Protein AF-A0A0B6TQ37-F1 (afdb_monomer_lite)

Organism: NCBI:txid1224162

Foldseek 3Di:
DDDDDDDDDDDDDDDDDDDDDDDDDDDDDDDDDDDPPPPCPPDDPPLADPPPQAADPLGNDAAEDDDDFPDFCPLQSQLSNLVVVVRHHYHYDGDDDPDDPDPDPDVPDPPCPPPDPVPCCVPRHPVVQLPDCPHPNVVVVVVDAQDDAPEEEEFEWECPEPPDPPRCVSAHDDDPRYAYAYDHLCVAQVHGDYPSNLSNDQLNSLLVVCSSNPDGVPRDHHNVSSVD

Secondary structure (DSSP, 8-state):
-----------------------------PPPPP------SPPPPTTS--TT----SSS-SPEEEE--TT--GGGGHHHHHHHHTTT--EEEE--S---SSSTT-----TTSTTS-HHHHHHHH-THHHHTSTTSHHHHHHTTS-S--TT-EEEEEE-TT-SSSSSGGGG--PPPTT-EEEEEEHHHHHSS---TTTGGG-HHHHHHHHHHHHPPTT-----GGGGT-

pLDDT: mean 78.24, std 24.41, range [32.41, 98.69]

Radius of gyration: 26.64 Å; chains: 1; bounding box: 77×56×75 Å

InterPro domains:
  IPR029058 Alpha/Beta hydrolase fold [G3DSA:3.40.50.1820] (15-98)
  IPR029058 Alpha/Beta hydrolase fold [G3DSA:3.40.50.1820] (99-226)
  IPR029058 Alpha/Beta hydrolase fold [SSF53474] (57-109)

Sequence (228 aa):
MERRATFYIRRVSRFRGALSTLAAVVLVVAGAPGAGAASSGSVIDPVFNDASCVPSPAHPNPVVYLHGTGSDSTGFAGTAGFLRERGFCVWTLHHGSDGTTLSGLTHATASALDADPGSSQRMLGASTLEQRQDSEFIAWLSGVPDTTPGVVYTTLYTPSDAVATPSSTSMLEAVGGADVANVDVEATCGRTFSHYDLPGDPGAAHLIHWGLTRGPGDVVATGEDCGA

Structure (mmCIF, N/CA/C/O backbone):
data_AF-A0A0B6TQ37-F1
#
_entry.id   AF-A0A0B6TQ37-F1
#
loop_
_atom_site.group_PDB
_atom_site.id
_atom_site.type_symbol
_atom_site.label_atom_id
_atom_site.label_alt_id
_atom_site.label_comp_id
_atom_site.label_asym_id
_atom_site.label_entity_id
_atom_site.label_seq_id
_atom_site.pdbx_PDB_ins_code
_atom_site.Cartn_x
_atom_site.Cartn_y
_atom_site.Cartn_z
_atom_site.occupancy
_atom_site.B_iso_or_equiv
_atom_site.auth_seq_id
_atom_site.auth_comp_id
_atom_site.auth_asym_id
_atom_site.auth_atom_id
_atom_site.pdbx_PDB_model_num
ATOM 1 N N . MET A 1 1 ? 19.189 -38.454 -53.920 1.00 42.50 1 MET A N 1
ATOM 2 C CA . MET A 1 1 ? 19.969 -37.464 -54.694 1.00 42.50 1 MET A CA 1
ATOM 3 C C . MET A 1 1 ? 20.268 -36.308 -53.747 1.00 42.50 1 MET A C 1
ATOM 5 O O . MET A 1 1 ? 19.420 -35.456 -53.523 1.00 42.50 1 MET A O 1
ATOM 9 N N . GLU A 1 2 ? 21.397 -36.407 -53.048 1.00 33.12 2 GLU A N 1
ATOM 10 C CA . GLU A 1 2 ? 21.791 -35.534 -51.934 1.00 33.12 2 GLU A CA 1
ATOM 11 C C . GLU A 1 2 ? 22.251 -34.157 -52.435 1.00 33.12 2 GLU A C 1
ATOM 13 O O . GLU A 1 2 ? 23.051 -34.064 -53.367 1.00 33.12 2 GLU A O 1
ATOM 18 N N . ARG A 1 3 ? 21.771 -33.079 -51.803 1.00 42.78 3 ARG A N 1
ATOM 19 C CA . ARG A 1 3 ? 22.244 -31.710 -52.050 1.00 42.78 3 ARG A CA 1
ATOM 20 C C . ARG A 1 3 ? 23.416 -31.421 -51.112 1.00 42.78 3 ARG A C 1
ATOM 22 O O . ARG A 1 3 ? 23.226 -31.260 -49.912 1.00 42.78 3 ARG A O 1
ATOM 29 N N . ARG A 1 4 ? 24.632 -31.386 -51.663 1.00 44.47 4 ARG A N 1
ATOM 30 C CA . ARG A 1 4 ? 25.866 -31.048 -50.940 1.00 44.47 4 ARG A CA 1
ATOM 31 C C . ARG A 1 4 ? 26.005 -29.530 -50.782 1.00 44.47 4 ARG A C 1
ATOM 33 O O . ARG A 1 4 ? 25.954 -28.796 -51.766 1.00 44.47 4 ARG A O 1
ATOM 40 N N . ALA A 1 5 ? 26.213 -29.085 -49.545 1.00 35.88 5 ALA A N 1
ATOM 41 C CA . ALA A 1 5 ? 26.597 -27.721 -49.200 1.00 35.88 5 ALA A CA 1
ATOM 42 C C . ALA A 1 5 ? 28.030 -27.424 -49.677 1.00 35.88 5 ALA A C 1
ATOM 44 O O . ALA A 1 5 ? 28.941 -28.224 -49.465 1.00 35.88 5 ALA A O 1
ATOM 45 N N . THR A 1 6 ? 28.231 -26.269 -50.314 1.00 38.56 6 THR A N 1
ATOM 46 C CA . THR A 1 6 ? 29.551 -25.779 -50.739 1.00 38.56 6 THR A CA 1
ATOM 47 C C . THR A 1 6 ? 30.024 -24.730 -49.735 1.00 38.56 6 THR A C 1
ATOM 49 O O . THR A 1 6 ? 29.492 -23.625 -49.701 1.00 38.56 6 THR A O 1
ATOM 52 N N . PHE A 1 7 ? 31.004 -25.082 -48.900 1.00 36.97 7 PHE A N 1
ATOM 53 C CA . PHE A 1 7 ? 31.692 -24.156 -47.994 1.00 36.97 7 PHE A CA 1
ATOM 54 C C . PHE A 1 7 ? 32.920 -23.554 -48.691 1.00 36.97 7 PHE A C 1
ATOM 56 O O . PHE A 1 7 ? 33.786 -24.275 -49.188 1.00 36.97 7 PHE A O 1
ATOM 63 N N . TYR A 1 8 ? 33.003 -22.224 -48.713 1.00 32.56 8 TYR A N 1
ATOM 64 C CA . TYR A 1 8 ? 34.120 -21.464 -49.273 1.00 32.56 8 TYR A CA 1
ATOM 65 C C . TYR A 1 8 ? 35.195 -21.249 -48.196 1.00 32.56 8 TYR A C 1
ATOM 67 O O . TYR A 1 8 ? 35.030 -20.431 -47.294 1.00 32.56 8 TYR A O 1
ATOM 75 N N . ILE A 1 9 ? 36.301 -21.995 -48.271 1.00 37.66 9 ILE A N 1
ATOM 76 C CA . ILE A 1 9 ? 37.446 -21.848 -47.360 1.00 37.66 9 ILE A CA 1
ATOM 77 C C . ILE A 1 9 ? 38.461 -20.888 -47.993 1.00 37.66 9 ILE A C 1
ATOM 79 O O . ILE A 1 9 ? 39.206 -21.263 -48.900 1.00 37.66 9 ILE A O 1
ATOM 83 N N . ARG A 1 10 ? 38.539 -19.650 -47.490 1.00 39.25 10 ARG A N 1
ATOM 84 C CA . ARG A 1 10 ? 39.668 -18.745 -47.763 1.00 39.25 10 ARG A CA 1
ATOM 85 C C . ARG A 1 10 ? 40.825 -19.081 -46.817 1.00 39.25 10 ARG A C 1
ATOM 87 O O . ARG A 1 10 ? 40.748 -18.835 -45.619 1.00 39.25 10 ARG A O 1
ATOM 94 N N . ARG A 1 11 ? 41.912 -19.634 -47.368 1.00 39.69 11 ARG A N 1
ATOM 95 C CA . ARG A 1 11 ? 43.218 -19.729 -46.693 1.00 39.69 11 ARG A CA 1
ATOM 96 C C . ARG A 1 11 ? 43.771 -18.321 -46.474 1.00 39.69 11 ARG A C 1
ATOM 98 O O . ARG A 1 11 ? 43.980 -17.606 -47.450 1.00 39.69 11 ARG A O 1
ATOM 105 N N . VAL A 1 12 ? 44.087 -17.968 -45.230 1.00 43.72 12 VAL A N 1
ATOM 106 C CA . VAL A 1 12 ? 45.011 -16.868 -44.930 1.00 43.72 12 VAL A CA 1
ATOM 107 C C . VAL A 1 12 ? 46.252 -17.444 -44.254 1.00 43.72 12 VAL A C 1
ATOM 109 O O . VAL A 1 12 ? 46.193 -18.352 -43.427 1.00 43.72 12 VAL A O 1
ATOM 112 N N . SER A 1 13 ? 47.381 -16.965 -44.752 1.00 43.44 13 SER A N 1
ATOM 113 C CA . SER A 1 13 ? 48.745 -17.438 -44.589 1.00 43.44 13 SER A CA 1
ATOM 114 C C . SER A 1 13 ? 49.269 -17.321 -43.159 1.00 43.44 13 SER A C 1
ATOM 116 O O . SER A 1 13 ? 48.969 -16.380 -42.434 1.00 43.44 13 SER A O 1
ATOM 118 N N . ARG A 1 14 ? 50.122 -18.283 -42.802 1.00 41.78 14 ARG A N 1
ATOM 119 C CA . ARG A 1 14 ? 50.868 -18.400 -41.545 1.00 41.78 14 ARG A CA 1
ATOM 120 C C . ARG A 1 14 ? 51.776 -17.184 -41.308 1.00 41.78 14 ARG A C 1
ATOM 122 O O . ARG A 1 14 ? 52.613 -16.897 -42.160 1.00 41.78 14 ARG A O 1
ATOM 129 N N . PHE A 1 15 ? 51.713 -16.593 -40.115 1.00 44.00 15 PHE A N 1
ATOM 130 C CA . PHE A 1 15 ? 52.830 -15.852 -39.522 1.00 44.00 15 PHE A CA 1
ATOM 131 C C . PHE A 1 15 ? 53.403 -16.662 -38.351 1.00 44.00 15 PHE A C 1
ATOM 133 O O . PHE A 1 15 ? 52.668 -17.198 -37.525 1.00 44.00 15 PHE A O 1
ATOM 140 N N . ARG A 1 16 ? 54.729 -16.818 -38.355 1.00 45.69 16 ARG A N 1
ATOM 141 C CA . ARG A 1 16 ? 55.542 -17.509 -37.346 1.00 45.69 16 ARG A CA 1
ATOM 142 C C . ARG A 1 16 ? 56.180 -16.471 -36.419 1.00 45.69 16 ARG A C 1
ATOM 144 O O . ARG A 1 16 ? 56.689 -15.473 -36.917 1.00 45.69 16 ARG A O 1
ATOM 151 N N . GLY A 1 17 ? 56.269 -16.809 -35.132 1.00 33.97 17 GLY A N 1
ATOM 152 C CA . GLY A 1 17 ? 57.103 -16.145 -34.117 1.00 33.97 17 GLY A CA 1
ATOM 153 C C . GLY A 1 17 ? 56.263 -15.411 -33.065 1.00 33.97 17 GLY A C 1
ATOM 154 O O . GLY A 1 17 ? 55.317 -14.736 -33.429 1.00 33.97 17 GLY A O 1
ATOM 155 N N . ALA A 1 18 ? 56.520 -15.482 -31.761 1.00 41.50 18 ALA A N 1
ATOM 156 C CA . ALA A 1 18 ? 57.550 -16.175 -31.000 1.00 41.50 18 ALA A CA 1
ATOM 157 C C . ALA A 1 18 ? 57.173 -16.141 -29.497 1.00 41.50 18 ALA A C 1
ATOM 159 O O . ALA A 1 18 ? 56.391 -15.297 -29.078 1.00 41.50 18 ALA A O 1
ATOM 160 N N . LEU A 1 19 ? 57.824 -17.021 -28.731 1.00 42.25 19 LEU A N 1
ATOM 161 C CA . LEU A 1 19 ? 58.100 -16.984 -27.287 1.00 42.25 19 LEU A CA 1
ATOM 162 C C . LEU A 1 19 ? 56.966 -17.153 -26.254 1.00 42.25 19 LEU A C 1
ATOM 164 O O . LEU A 1 19 ? 56.103 -16.312 -26.041 1.00 42.25 19 LEU A O 1
ATOM 168 N N . SER A 1 20 ? 57.122 -18.260 -25.528 1.00 41.56 20 SER A N 1
ATOM 169 C CA . SER A 1 20 ? 56.501 -18.665 -24.275 1.00 41.56 20 SER A CA 1
ATOM 170 C C . SER A 1 20 ? 56.660 -17.664 -23.127 1.00 41.56 20 SER A C 1
ATOM 172 O O . SER A 1 20 ? 57.779 -17.257 -22.818 1.00 41.56 20 SER A O 1
ATOM 174 N N . THR A 1 21 ? 55.584 -17.462 -22.366 1.00 40.97 21 THR A N 1
ATOM 175 C CA . THR A 1 21 ? 55.638 -17.247 -20.911 1.00 40.97 21 THR A CA 1
ATOM 176 C C . THR A 1 21 ? 54.518 -18.051 -20.240 1.00 40.97 21 THR A C 1
ATOM 178 O O . THR A 1 21 ? 53.336 -17.742 -20.346 1.00 40.97 21 THR A O 1
ATOM 181 N N . LEU A 1 22 ? 54.899 -19.138 -19.563 1.00 42.19 22 LEU A N 1
ATOM 182 C CA . LEU A 1 22 ? 54.057 -19.844 -18.595 1.00 42.19 22 LEU A CA 1
ATOM 183 C C . LEU A 1 22 ? 54.081 -19.027 -17.298 1.00 42.19 22 LEU A C 1
ATOM 185 O O . LEU A 1 22 ? 55.079 -19.044 -16.581 1.00 42.19 22 LEU A O 1
ATOM 189 N N . ALA A 1 23 ? 53.008 -18.296 -17.005 1.00 41.59 23 ALA A N 1
ATOM 190 C CA . ALA A 1 23 ? 52.793 -17.740 -15.674 1.00 41.59 23 ALA A CA 1
ATOM 191 C C . ALA A 1 23 ? 52.205 -18.844 -14.781 1.00 41.59 23 ALA A C 1
ATOM 193 O O . ALA A 1 23 ? 51.075 -19.287 -14.984 1.00 41.59 23 ALA A O 1
ATOM 194 N N . ALA A 1 24 ? 52.994 -19.324 -13.820 1.00 38.28 24 ALA A N 1
ATOM 195 C CA . ALA A 1 24 ? 52.536 -20.244 -12.788 1.00 38.28 24 ALA A CA 1
ATOM 196 C C . ALA A 1 24 ? 51.631 -19.492 -11.798 1.00 38.28 24 ALA A C 1
ATOM 198 O O . ALA A 1 24 ? 52.078 -18.566 -11.124 1.00 38.28 24 ALA A O 1
ATOM 199 N N . VAL A 1 25 ? 50.362 -19.893 -11.705 1.00 39.94 25 VAL A N 1
ATOM 200 C CA . VAL A 1 25 ? 49.445 -19.444 -10.651 1.00 39.94 25 VAL A CA 1
ATOM 201 C C . VAL A 1 25 ? 49.689 -20.321 -9.424 1.00 39.94 25 VAL A C 1
ATOM 203 O O . VAL A 1 25 ? 49.377 -21.509 -9.431 1.00 39.94 25 VAL A O 1
ATOM 206 N N . VAL A 1 26 ? 50.272 -19.744 -8.375 1.00 37.91 26 VAL A N 1
ATOM 207 C CA . VAL A 1 26 ? 50.373 -20.376 -7.055 1.00 37.91 26 VAL A CA 1
ATOM 208 C C . VAL A 1 26 ? 49.122 -19.996 -6.266 1.00 37.91 26 VAL A C 1
ATOM 210 O O . VAL A 1 26 ? 48.967 -18.847 -5.863 1.00 37.91 26 VAL A O 1
ATOM 213 N N . LEU A 1 27 ? 48.221 -20.958 -6.060 1.00 35.66 27 LEU A N 1
ATOM 214 C CA . LEU A 1 27 ? 47.068 -20.806 -5.175 1.00 35.66 27 LEU A CA 1
ATOM 215 C C . LEU A 1 27 ? 47.484 -21.239 -3.761 1.00 35.66 27 LEU A C 1
ATOM 217 O O . LEU A 1 27 ? 47.650 -22.427 -3.490 1.00 35.66 27 LEU A O 1
ATOM 221 N N . VAL A 1 28 ? 47.684 -20.278 -2.861 1.00 38.59 28 VAL A N 1
ATOM 222 C CA . VAL A 1 28 ? 47.853 -20.556 -1.429 1.00 38.59 28 VAL A CA 1
ATOM 223 C C . VAL A 1 28 ? 46.460 -20.655 -0.813 1.00 38.59 28 VAL A C 1
ATOM 225 O O . VAL A 1 28 ? 45.778 -19.646 -0.666 1.00 38.59 28 VAL A O 1
ATOM 228 N N . VAL A 1 29 ? 46.028 -21.866 -0.453 1.00 45.09 29 VAL A N 1
ATOM 229 C CA . VAL A 1 29 ? 44.830 -22.070 0.375 1.00 45.09 29 VAL A CA 1
ATOM 230 C C . VAL A 1 29 ? 45.277 -22.079 1.835 1.00 45.09 29 VAL A C 1
ATOM 232 O O . VAL A 1 29 ? 45.750 -23.093 2.344 1.00 45.09 29 VAL A O 1
ATOM 235 N N . ALA A 1 30 ? 45.184 -20.925 2.494 1.00 45.06 30 ALA A N 1
ATOM 236 C CA . ALA A 1 30 ? 45.336 -20.827 3.942 1.00 45.06 30 ALA A CA 1
ATOM 237 C C . ALA A 1 30 ? 44.019 -21.240 4.625 1.00 45.06 30 ALA A C 1
ATOM 239 O O . ALA A 1 30 ? 42.936 -20.900 4.152 1.00 45.06 30 ALA A O 1
ATOM 240 N N . GLY A 1 31 ? 44.138 -22.030 5.695 1.00 37.59 31 GLY A N 1
ATOM 241 C CA . GLY A 1 31 ? 43.055 -22.788 6.320 1.00 37.59 31 GLY A CA 1
ATOM 242 C C . GLY A 1 31 ? 41.893 -21.969 6.887 1.00 37.59 31 GLY A C 1
ATOM 243 O O . GLY A 1 31 ? 42.038 -20.821 7.300 1.00 37.59 31 GLY A O 1
ATOM 244 N N . ALA A 1 32 ? 40.735 -22.628 6.920 1.00 46.59 32 ALA A N 1
ATOM 245 C CA . ALA A 1 32 ? 39.477 -22.119 7.444 1.00 46.59 32 ALA A CA 1
ATOM 246 C C . ALA A 1 32 ? 39.561 -21.778 8.945 1.00 46.59 32 ALA A C 1
ATOM 248 O O . ALA A 1 32 ? 39.876 -22.661 9.748 1.00 46.59 32 ALA A O 1
ATOM 249 N N . PRO A 1 33 ? 39.183 -20.558 9.363 1.00 42.00 33 PRO A N 1
ATOM 250 C CA . PRO A 1 33 ? 38.570 -20.372 10.664 1.00 42.00 33 PRO A CA 1
ATOM 251 C C . PRO A 1 33 ? 37.122 -20.881 10.586 1.00 42.00 33 PRO A C 1
ATOM 253 O O . PRO A 1 33 ? 36.438 -20.691 9.581 1.00 42.00 33 PRO A O 1
ATOM 256 N N . GLY A 1 34 ? 36.689 -21.594 11.627 1.00 40.62 34 GLY A N 1
ATOM 257 C CA . GLY A 1 34 ? 35.421 -22.317 11.674 1.00 40.62 34 GLY A CA 1
ATOM 258 C C . GLY A 1 34 ? 34.226 -21.495 11.196 1.00 40.62 34 GLY A C 1
ATOM 259 O O . GLY A 1 34 ? 34.002 -20.373 11.648 1.00 40.62 34 GLY A O 1
ATOM 260 N N . ALA A 1 35 ? 33.448 -22.094 10.296 1.00 44.00 35 ALA A N 1
ATOM 261 C CA . ALA A 1 35 ? 32.138 -21.606 9.910 1.00 44.00 35 ALA A CA 1
ATOM 262 C C . ALA A 1 35 ? 31.210 -21.655 11.133 1.00 44.00 35 ALA A C 1
ATOM 264 O O . ALA A 1 35 ? 30.559 -22.662 11.405 1.00 44.00 35 ALA A O 1
ATOM 265 N N . GLY A 1 36 ? 31.157 -20.558 11.886 1.00 38.16 36 GLY A N 1
ATOM 266 C CA . GLY A 1 36 ? 29.935 -20.207 12.587 1.00 38.16 36 GLY A CA 1
ATOM 267 C C . GLY A 1 36 ? 28.874 -19.981 11.518 1.00 38.16 36 GLY A C 1
ATOM 268 O O . GLY A 1 36 ? 29.011 -19.075 10.697 1.00 38.16 36 GLY A O 1
ATOM 269 N N . ALA A 1 37 ? 27.865 -20.845 11.473 1.00 41.22 37 ALA A N 1
ATOM 270 C CA . ALA A 1 37 ? 26.703 -20.650 10.625 1.00 41.22 37 ALA A CA 1
ATOM 271 C C . ALA A 1 37 ? 25.945 -19.408 11.118 1.00 41.22 37 ALA A C 1
ATOM 273 O O . ALA A 1 37 ? 25.097 -19.497 12.000 1.00 41.22 37 ALA A O 1
ATOM 274 N N . ALA A 1 38 ? 26.272 -18.240 10.569 1.00 38.00 38 ALA A N 1
ATOM 275 C CA . ALA A 1 38 ? 25.367 -17.105 10.589 1.00 38.00 38 ALA A CA 1
ATOM 276 C C . ALA A 1 38 ? 24.312 -17.363 9.507 1.00 38.00 38 ALA A C 1
ATOM 278 O O . ALA A 1 38 ? 24.521 -17.084 8.328 1.00 38.00 38 ALA A O 1
ATOM 279 N N . SER A 1 39 ? 23.193 -17.968 9.905 1.00 42.81 39 SER A N 1
ATOM 280 C CA . SER A 1 39 ? 21.949 -17.823 9.159 1.00 42.81 39 SER A CA 1
ATOM 281 C C . SER A 1 39 ? 21.530 -16.362 9.281 1.00 42.81 39 SER A C 1
ATOM 283 O O . SER A 1 39 ? 21.172 -15.908 10.368 1.00 42.81 39 SER A O 1
ATOM 285 N N . SER A 1 40 ? 21.601 -15.609 8.196 1.00 47.66 40 SER A N 1
ATOM 286 C CA . SER A 1 40 ? 21.068 -14.249 8.166 1.00 47.66 40 SER A CA 1
ATOM 287 C C . SER A 1 40 ? 20.245 -14.078 6.900 1.00 47.66 40 SER A C 1
ATOM 289 O O . SER A 1 40 ? 20.575 -13.271 6.040 1.00 47.66 40 SER A O 1
ATOM 291 N N . GLY A 1 41 ? 19.168 -14.867 6.794 1.00 55.66 41 GLY A N 1
ATOM 292 C CA . GLY A 1 41 ? 17.954 -14.306 6.206 1.00 55.66 41 GLY A CA 1
ATOM 293 C C . GLY A 1 41 ? 17.572 -13.092 7.053 1.00 55.66 41 GLY A C 1
ATOM 294 O O . GLY A 1 41 ? 17.826 -13.098 8.264 1.00 55.66 41 GLY A O 1
ATOM 295 N N . SER A 1 42 ? 17.078 -12.028 6.423 1.00 65.19 42 SER A N 1
ATOM 296 C CA . SER A 1 42 ? 16.662 -10.829 7.150 1.00 65.19 42 SER A CA 1
ATOM 297 C C . SER A 1 42 ? 15.740 -11.236 8.305 1.00 65.19 42 SER A C 1
ATOM 299 O O . SER A 1 42 ? 14.843 -12.064 8.149 1.00 65.19 42 SER A O 1
ATOM 301 N N . VAL A 1 43 ? 16.025 -10.755 9.513 1.00 83.06 43 VAL A N 1
ATOM 302 C CA . VAL A 1 43 ? 15.206 -11.101 10.676 1.00 83.06 43 VAL A CA 1
ATOM 303 C C . VAL A 1 43 ? 13.941 -10.262 10.591 1.00 83.06 43 VAL A C 1
ATOM 305 O O . VAL A 1 43 ? 14.016 -9.036 10.563 1.00 83.06 43 VAL A O 1
ATOM 308 N N . ILE A 1 44 ? 12.779 -10.916 10.556 1.00 90.31 44 ILE A N 1
ATOM 309 C CA . ILE A 1 44 ? 11.496 -10.218 10.632 1.00 90.31 44 ILE A CA 1
ATOM 310 C C . ILE A 1 44 ? 11.430 -9.467 11.967 1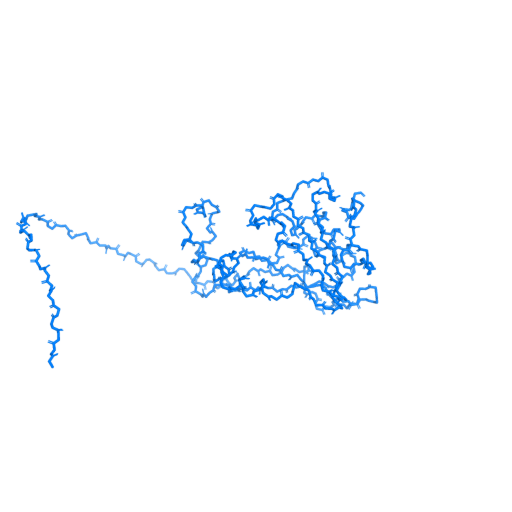.00 90.31 44 ILE A C 1
ATOM 312 O O . ILE A 1 44 ? 11.576 -10.070 13.033 1.00 90.31 44 ILE A O 1
ATOM 316 N N . ASP A 1 45 ? 11.214 -8.154 11.890 1.00 93.75 45 ASP A N 1
ATOM 317 C CA . ASP A 1 45 ? 11.082 -7.290 13.060 1.00 93.75 45 ASP A CA 1
ATOM 318 C C . ASP A 1 45 ? 9.915 -7.768 13.959 1.00 93.75 45 ASP A C 1
ATOM 320 O O . ASP A 1 45 ? 8.845 -8.091 13.430 1.00 93.75 45 ASP A O 1
ATOM 324 N N . PRO A 1 46 ? 10.072 -7.806 15.300 1.00 94.81 46 PRO A N 1
ATOM 325 C CA . PRO A 1 46 ? 9.014 -8.207 16.238 1.00 94.81 46 PRO A CA 1
ATOM 326 C C . PRO A 1 46 ? 7.745 -7.343 16.201 1.00 94.81 46 PRO A C 1
ATOM 328 O O . PRO A 1 46 ? 6.743 -7.678 16.843 1.00 94.81 46 PRO A O 1
ATOM 331 N N . VAL A 1 47 ? 7.770 -6.215 15.482 1.00 96.62 47 VAL A N 1
ATOM 332 C CA . VAL A 1 47 ? 6.569 -5.470 15.121 1.00 96.62 47 VAL A CA 1
ATOM 333 C C . VAL A 1 47 ? 5.600 -6.355 14.332 1.00 96.62 47 VAL A C 1
ATOM 335 O O . VAL A 1 47 ? 4.398 -6.196 14.486 1.00 96.62 47 VAL A O 1
ATOM 338 N N . PHE A 1 48 ? 6.072 -7.338 13.570 1.00 97.94 48 PHE A N 1
ATOM 339 C CA . PHE A 1 48 ? 5.232 -8.287 12.845 1.00 97.94 48 PHE A CA 1
ATOM 340 C C . PHE A 1 48 ? 5.087 -9.620 13.582 1.00 97.94 48 PHE A C 1
ATOM 342 O O . PHE A 1 48 ? 5.898 -9.984 14.430 1.00 97.94 48 PHE A O 1
ATOM 349 N N . ASN A 1 49 ? 4.084 -10.401 13.174 1.00 97.38 49 ASN A N 1
ATOM 350 C CA . ASN A 1 49 ? 3.959 -11.825 13.501 1.00 97.38 49 ASN A CA 1
ATOM 351 C C . ASN A 1 49 ? 3.833 -12.128 15.004 1.00 97.38 49 ASN A C 1
ATOM 353 O O . ASN A 1 49 ? 4.247 -13.190 15.477 1.00 97.38 49 ASN A O 1
ATOM 357 N N . ASP A 1 50 ? 3.219 -11.215 15.759 1.00 97.00 50 ASP A N 1
ATOM 358 C CA . ASP A 1 50 ? 2.825 -11.471 17.141 1.00 97.00 50 ASP A CA 1
ATOM 359 C C . ASP A 1 50 ? 1.691 -12.507 17.175 1.00 97.00 50 ASP A C 1
ATOM 361 O O . ASP A 1 50 ? 0.515 -12.189 16.989 1.00 97.00 50 ASP A O 1
ATOM 365 N N . ALA A 1 51 ? 2.056 -13.762 17.439 1.00 96.25 51 ALA A N 1
ATOM 366 C CA . ALA A 1 51 ? 1.121 -14.881 17.516 1.00 96.25 51 ALA A CA 1
ATOM 367 C C . ALA A 1 51 ? 0.093 -14.762 18.653 1.00 96.25 51 ALA A C 1
ATOM 369 O O . ALA A 1 51 ? -0.878 -15.517 18.672 1.00 96.25 51 ALA A O 1
ATOM 370 N N . SER A 1 52 ? 0.294 -13.837 19.598 1.00 97.12 52 SER A N 1
ATOM 371 C CA . SER A 1 52 ? -0.681 -13.541 20.646 1.00 97.12 52 SER A CA 1
ATOM 372 C C . SER A 1 52 ? -1.716 -12.491 20.232 1.00 97.12 52 SER A C 1
ATOM 374 O O . SER A 1 52 ? -2.700 -12.298 20.948 1.00 97.12 52 SER A O 1
ATOM 376 N N . CYS A 1 53 ? -1.541 -11.834 19.080 1.00 97.81 53 CYS A N 1
ATOM 377 C CA . CYS A 1 53 ? -2.480 -10.830 18.600 1.00 97.81 53 CYS A CA 1
ATOM 378 C C . CYS A 1 53 ? -3.802 -11.469 18.161 1.00 97.81 53 CYS A C 1
ATOM 380 O O . CYS A 1 53 ? -3.837 -12.341 17.292 1.00 97.81 53 CYS A O 1
ATOM 382 N N . VAL A 1 54 ? -4.906 -10.993 18.740 1.00 97.62 54 VAL A N 1
ATOM 383 C CA . VAL A 1 54 ? -6.267 -11.421 18.404 1.00 97.62 54 VAL A CA 1
ATOM 384 C C . VAL A 1 54 ? -7.007 -10.242 17.762 1.00 97.62 54 VAL A C 1
ATOM 386 O O . VAL A 1 54 ? -7.166 -9.218 18.432 1.00 97.62 54 VAL A O 1
ATOM 389 N N . PRO A 1 55 ? -7.472 -10.357 16.499 1.00 97.81 55 PRO A N 1
ATOM 390 C CA . PRO A 1 55 ? -8.236 -9.299 15.840 1.00 97.81 55 PRO A CA 1
ATOM 391 C C . PRO A 1 55 ? -9.465 -8.875 16.653 1.00 97.81 55 PRO A C 1
ATOM 393 O O . PRO A 1 55 ? -10.216 -9.711 17.163 1.00 97.81 55 PRO A O 1
ATOM 396 N N . SER A 1 56 ? -9.668 -7.564 16.784 1.00 96.81 56 SER A N 1
ATOM 397 C CA . SER A 1 56 ? -10.788 -6.993 17.539 1.00 96.81 56 SER A CA 1
ATOM 398 C C . SER A 1 56 ? -12.039 -6.846 16.661 1.00 96.81 56 SER A C 1
ATOM 400 O O . SER A 1 56 ? -11.927 -6.845 15.438 1.00 96.81 56 SER A O 1
ATOM 402 N N . PRO A 1 57 ? -13.240 -6.631 17.229 1.00 97.38 57 PRO A N 1
ATOM 403 C CA . PRO A 1 57 ? -14.420 -6.303 16.425 1.00 97.38 57 PRO A CA 1
ATOM 404 C C . PRO A 1 57 ? -14.280 -5.018 15.592 1.00 97.38 57 PRO A C 1
ATOM 406 O O . PRO A 1 57 ? -14.944 -4.896 14.568 1.00 97.38 57 PRO A O 1
ATOM 409 N N . ALA A 1 58 ? -13.436 -4.069 16.017 1.00 96.19 58 ALA A N 1
ATOM 410 C CA . ALA A 1 58 ? -13.151 -2.851 15.256 1.00 96.19 58 ALA A CA 1
ATOM 411 C C . ALA A 1 58 ? -12.198 -3.113 14.073 1.00 96.19 58 ALA A C 1
ATOM 413 O O . ALA A 1 58 ? -12.347 -2.503 13.019 1.00 96.19 58 ALA A O 1
ATOM 414 N N . HIS A 1 59 ? -11.263 -4.057 14.231 1.00 97.00 59 HIS A N 1
ATOM 415 C CA . HIS A 1 59 ? -10.290 -4.464 13.212 1.00 97.00 59 HIS A CA 1
ATOM 416 C C . HIS A 1 59 ? -10.260 -5.998 13.088 1.00 97.00 59 HIS A C 1
ATOM 418 O O . HIS A 1 59 ? -9.307 -6.633 13.548 1.00 97.00 59 HIS A O 1
ATOM 424 N N . PRO A 1 60 ? -11.312 -6.620 12.513 1.00 97.06 60 PRO A N 1
ATOM 425 C CA . PRO A 1 60 ? -11.460 -8.078 12.500 1.00 97.06 60 PRO A CA 1
ATOM 426 C C . PRO A 1 60 ? -10.537 -8.771 11.491 1.00 97.06 60 PRO A C 1
ATOM 428 O O . PRO A 1 60 ? -10.293 -9.971 11.603 1.00 97.06 60 PRO A O 1
ATOM 431 N N . ASN A 1 61 ? -10.019 -8.021 10.515 1.00 97.00 61 ASN A N 1
ATOM 432 C CA . ASN A 1 61 ? -9.139 -8.530 9.473 1.00 97.00 61 ASN A CA 1
ATOM 433 C C . ASN A 1 61 ? -7.680 -8.182 9.812 1.00 97.00 61 ASN A C 1
ATOM 435 O O . ASN A 1 61 ? -7.375 -7.000 9.988 1.00 97.00 61 ASN A O 1
ATOM 439 N N . PRO A 1 62 ? -6.770 -9.169 9.899 1.00 97.81 62 PRO A N 1
ATOM 440 C CA . PRO A 1 62 ? -5.347 -8.886 10.033 1.00 97.81 62 PRO A CA 1
ATOM 441 C C . PRO A 1 62 ? -4.796 -8.236 8.755 1.00 97.81 62 PRO A C 1
ATOM 443 O O . PRO A 1 62 ? -5.276 -8.503 7.653 1.00 97.81 62 PRO A O 1
ATOM 446 N N . VAL A 1 63 ? -3.754 -7.420 8.901 1.00 98.62 63 VAL A N 1
ATOM 447 C CA . VAL A 1 63 ? -3.058 -6.758 7.788 1.00 98.62 63 VAL A CA 1
ATOM 448 C C . VAL A 1 63 ? -1.782 -7.528 7.477 1.00 98.62 63 VAL A C 1
ATOM 450 O O . VAL A 1 63 ? -0.963 -7.758 8.366 1.00 98.62 63 VAL A O 1
ATOM 453 N N . VAL A 1 64 ? -1.603 -7.930 6.220 1.00 98.44 64 VAL A N 1
ATOM 454 C CA . VAL A 1 64 ? -0.410 -8.653 5.765 1.00 98.44 64 VAL A CA 1
ATOM 455 C C . VAL A 1 64 ? 0.430 -7.737 4.881 1.00 98.44 64 VAL A C 1
ATOM 457 O O . VAL A 1 64 ? -0.045 -7.257 3.857 1.00 98.44 64 VAL A O 1
ATOM 460 N N . TYR A 1 65 ? 1.684 -7.527 5.268 1.00 98.00 65 TYR A N 1
ATOM 461 C CA . TYR A 1 65 ? 2.667 -6.750 4.522 1.00 98.00 65 TYR A CA 1
ATOM 462 C C . TYR A 1 65 ? 3.488 -7.649 3.602 1.00 98.00 65 TYR A C 1
ATOM 464 O O . TYR A 1 65 ? 4.046 -8.657 4.049 1.00 98.00 65 TYR A O 1
ATOM 472 N N . LEU A 1 66 ? 3.607 -7.242 2.338 1.00 95.88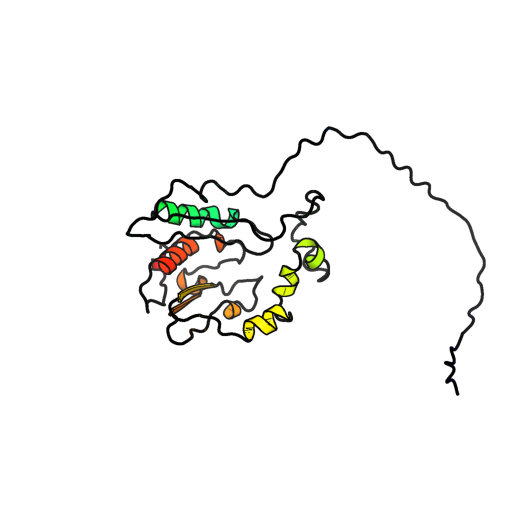 66 LEU A N 1
ATOM 473 C CA . LEU A 1 66 ? 4.404 -7.905 1.309 1.00 95.88 66 LEU A CA 1
ATOM 474 C C . LEU A 1 66 ? 5.441 -6.917 0.775 1.00 95.88 66 LEU A C 1
ATOM 476 O O . LEU A 1 66 ? 5.086 -5.832 0.320 1.00 95.88 66 LEU A O 1
ATOM 480 N N . HIS A 1 67 ? 6.719 -7.281 0.862 1.00 93.00 67 HIS A N 1
ATOM 481 C CA . HIS A 1 67 ? 7.803 -6.412 0.413 1.00 93.00 67 HIS A CA 1
ATOM 482 C C . HIS A 1 67 ? 7.982 -6.377 -1.111 1.00 93.00 67 HIS 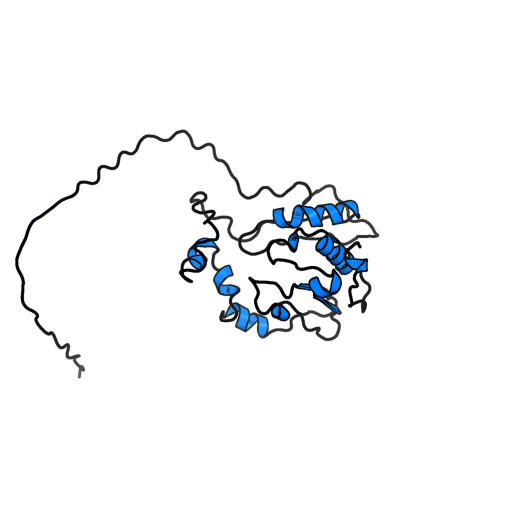A C 1
ATOM 484 O O . HIS A 1 67 ? 7.515 -7.251 -1.833 1.00 93.00 67 HIS A O 1
ATOM 490 N N . GLY A 1 68 ? 8.675 -5.348 -1.600 1.00 88.94 68 GLY A N 1
ATOM 491 C CA . GLY A 1 68 ? 9.011 -5.209 -3.016 1.00 88.94 68 GLY A CA 1
ATOM 492 C C . GLY A 1 68 ? 10.266 -5.985 -3.430 1.00 88.94 68 GLY A C 1
ATOM 493 O O . GLY A 1 68 ? 10.950 -6.619 -2.618 1.00 88.94 68 GLY A O 1
ATOM 494 N N . THR A 1 69 ? 10.592 -5.889 -4.718 1.00 84.06 69 THR A N 1
ATOM 495 C CA . THR A 1 69 ? 11.769 -6.516 -5.336 1.00 84.06 69 THR A CA 1
ATOM 496 C C . THR A 1 69 ? 13.073 -6.026 -4.712 1.00 84.06 69 THR A C 1
ATOM 498 O O . THR A 1 69 ? 13.305 -4.826 -4.605 1.00 84.06 69 THR A O 1
ATOM 501 N N . GLY A 1 70 ? 13.955 -6.958 -4.341 1.00 79.50 70 GLY A N 1
ATOM 502 C CA . GLY A 1 70 ? 15.275 -6.638 -3.780 1.00 79.50 70 GLY A CA 1
ATOM 503 C C . GLY A 1 70 ? 15.246 -6.042 -2.368 1.00 79.50 70 GLY A C 1
ATOM 504 O O . GLY A 1 70 ? 16.278 -5.570 -1.898 1.00 79.50 70 GLY A O 1
ATOM 505 N N . SER A 1 71 ? 14.087 -6.056 -1.709 1.00 82.94 71 SER A N 1
ATOM 506 C CA . SER A 1 71 ? 13.888 -5.578 -0.342 1.00 82.94 71 SER A CA 1
ATOM 507 C C . SER A 1 71 ? 13.437 -6.722 0.573 1.00 82.94 71 SER A C 1
ATOM 509 O O . SER A 1 71 ? 13.379 -7.879 0.159 1.00 82.94 71 SER A O 1
ATOM 511 N N . ASP A 1 72 ? 13.119 -6.387 1.816 1.00 88.69 72 ASP A N 1
ATOM 512 C CA . ASP A 1 72 ? 12.549 -7.273 2.820 1.00 88.69 72 ASP A CA 1
ATOM 513 C C . ASP A 1 72 ? 11.470 -6.523 3.630 1.00 88.69 72 ASP A C 1
ATOM 515 O O . ASP A 1 72 ? 11.100 -5.385 3.325 1.00 88.69 72 ASP A O 1
ATOM 519 N N . SER A 1 73 ? 10.921 -7.155 4.668 1.00 91.44 73 SER A N 1
ATOM 520 C CA . SER A 1 73 ? 9.849 -6.552 5.473 1.00 91.44 73 SER A CA 1
ATOM 521 C C . SER A 1 73 ? 10.268 -5.311 6.278 1.00 91.44 73 SER A C 1
ATOM 523 O O . SER A 1 73 ? 9.395 -4.613 6.793 1.00 91.44 73 SER A O 1
ATOM 525 N N . THR A 1 74 ? 11.566 -5.028 6.444 1.00 91.19 74 THR A N 1
ATOM 526 C CA . THR A 1 74 ? 12.044 -3.939 7.318 1.00 91.19 74 THR A CA 1
ATOM 527 C C . THR A 1 74 ? 11.628 -2.560 6.814 1.00 91.19 74 THR A C 1
ATOM 529 O O . THR A 1 74 ? 11.332 -1.687 7.629 1.00 91.19 74 THR A O 1
ATOM 532 N N . GLY A 1 75 ? 11.483 -2.386 5.494 1.00 90.44 75 GLY A N 1
ATOM 533 C CA . GLY A 1 75 ? 10.990 -1.143 4.888 1.00 90.44 75 GLY A CA 1
ATOM 534 C C . GLY A 1 75 ? 9.586 -0.738 5.356 1.00 90.44 75 GLY A C 1
ATOM 535 O O . GLY A 1 75 ? 9.236 0.435 5.300 1.00 90.44 75 GLY A O 1
ATOM 536 N N . PHE A 1 76 ? 8.805 -1.684 5.885 1.00 96.31 76 PHE A N 1
ATOM 537 C CA . PHE A 1 76 ? 7.453 -1.450 6.393 1.00 96.31 76 PHE A CA 1
ATOM 538 C C . PHE A 1 76 ? 7.363 -1.367 7.921 1.00 96.31 76 PHE A C 1
ATOM 540 O O . PHE A 1 76 ? 6.270 -1.175 8.450 1.00 96.31 76 PHE A O 1
ATOM 547 N N . ALA A 1 77 ? 8.467 -1.508 8.663 1.00 95.12 77 ALA A N 1
ATOM 548 C CA . ALA A 1 77 ? 8.412 -1.580 10.127 1.00 95.12 77 ALA A CA 1
ATOM 549 C C . ALA A 1 77 ? 7.743 -0.340 10.757 1.00 95.12 77 ALA A C 1
ATOM 551 O O . ALA A 1 77 ? 6.959 -0.469 11.699 1.00 95.12 77 ALA A O 1
ATOM 552 N N . GLY A 1 78 ? 7.987 0.849 10.192 1.00 96.12 78 GLY A N 1
ATOM 553 C CA . GLY A 1 78 ? 7.365 2.099 10.639 1.00 96.12 78 GLY A CA 1
ATOM 554 C C . GLY A 1 78 ? 5.844 2.120 10.449 1.00 96.12 78 GLY A C 1
ATOM 555 O O . GLY A 1 78 ? 5.105 2.391 11.397 1.00 96.12 78 GLY A O 1
ATOM 556 N N . THR A 1 79 ? 5.357 1.779 9.252 1.00 98.19 79 THR A N 1
ATOM 557 C CA . THR A 1 79 ? 3.913 1.770 8.956 1.00 98.19 79 THR A CA 1
ATOM 558 C C . THR A 1 79 ? 3.190 0.641 9.696 1.00 98.19 79 THR A C 1
ATOM 560 O O . THR A 1 79 ? 2.072 0.827 10.175 1.00 98.19 79 THR A O 1
ATOM 563 N N . ALA A 1 80 ? 3.845 -0.504 9.887 1.00 98.31 80 ALA A N 1
ATOM 564 C CA . ALA A 1 80 ? 3.317 -1.607 10.682 1.00 98.31 80 ALA A CA 1
ATOM 565 C C . ALA A 1 80 ? 3.193 -1.252 12.169 1.00 98.31 80 ALA A C 1
ATOM 567 O O . ALA A 1 80 ? 2.171 -1.552 12.790 1.00 98.31 80 ALA A O 1
ATOM 568 N N . GLY A 1 81 ? 4.197 -0.571 12.733 1.00 98.31 81 GLY A N 1
ATOM 569 C CA . GLY A 1 81 ? 4.139 -0.042 14.097 1.00 98.31 81 GLY A CA 1
ATOM 570 C C . GLY A 1 81 ? 2.978 0.933 14.270 1.00 98.31 81 GLY A C 1
ATOM 571 O O . GLY A 1 81 ? 2.169 0.781 15.185 1.00 98.31 81 GLY A O 1
ATOM 572 N N . PHE A 1 82 ? 2.820 1.852 13.316 1.00 98.56 82 PHE A N 1
ATOM 573 C CA . PHE A 1 82 ? 1.715 2.808 13.282 1.00 98.56 82 PHE A CA 1
ATOM 574 C C . PHE A 1 82 ? 0.329 2.137 13.299 1.00 98.56 82 PHE A C 1
ATOM 576 O O . PHE A 1 82 ? -0.567 2.593 14.020 1.00 98.56 82 PHE A O 1
ATOM 583 N N . LEU A 1 83 ? 0.136 1.053 12.536 1.00 98.62 83 LEU A N 1
ATOM 584 C CA . LEU A 1 83 ? -1.116 0.288 12.546 1.00 98.62 83 LEU A CA 1
ATOM 585 C C . LEU A 1 83 ? -1.294 -0.527 13.835 1.00 98.62 83 LEU A C 1
ATOM 587 O O . LEU A 1 83 ? -2.405 -0.602 14.363 1.00 98.62 83 LEU A O 1
ATOM 591 N N . ARG A 1 84 ? -0.225 -1.104 14.396 1.00 98.12 84 ARG A N 1
ATOM 592 C CA . ARG A 1 84 ? -0.300 -1.823 15.680 1.00 98.12 84 ARG A CA 1
ATOM 593 C C . ARG A 1 84 ? -0.736 -0.933 16.828 1.00 98.12 84 ARG A C 1
ATOM 595 O O . ARG A 1 84 ? -1.579 -1.345 17.620 1.00 98.12 84 ARG A O 1
ATOM 602 N N . GLU A 1 85 ? -0.216 0.288 16.895 1.00 97.94 85 GLU A N 1
ATOM 603 C CA . GLU A 1 85 ? -0.644 1.292 17.878 1.00 97.94 85 GLU A CA 1
ATOM 604 C C . GLU A 1 85 ? -2.137 1.637 17.755 1.00 97.94 85 GLU A C 1
ATOM 606 O O . GLU A 1 85 ? -2.756 2.080 18.720 1.00 97.94 85 GLU A O 1
ATOM 611 N N . ARG A 1 86 ? -2.733 1.378 16.585 1.00 97.81 86 ARG A N 1
ATOM 612 C CA . ARG A 1 86 ? -4.161 1.560 16.290 1.00 97.81 86 ARG A CA 1
ATOM 613 C C . ARG A 1 86 ? -4.978 0.273 16.418 1.00 97.81 86 ARG A C 1
ATOM 615 O O . ARG A 1 86 ? -6.156 0.268 16.094 1.00 97.81 86 ARG A O 1
ATOM 622 N N . GLY A 1 87 ? -4.391 -0.806 16.935 1.00 97.75 87 GLY A N 1
ATOM 623 C CA . GLY A 1 87 ? -5.111 -2.040 17.260 1.00 97.75 87 GLY A CA 1
ATOM 624 C C . GLY A 1 87 ? -5.260 -3.032 16.106 1.00 97.75 87 GLY A C 1
ATOM 625 O O . GLY A 1 87 ? -6.072 -3.954 16.209 1.00 97.75 87 GLY A O 1
ATOM 626 N N . PHE A 1 88 ? -4.487 -2.882 15.027 1.00 98.62 88 PHE A N 1
ATOM 627 C CA . PHE A 1 88 ? -4.413 -3.883 13.963 1.00 98.62 88 PHE A CA 1
ATOM 628 C C . PHE A 1 88 ? -3.434 -5.007 14.329 1.00 98.62 88 PHE A C 1
ATOM 630 O O . PHE A 1 88 ? -2.331 -4.756 14.818 1.00 98.62 88 PHE A O 1
ATOM 637 N N . CYS A 1 89 ? -3.801 -6.252 14.015 1.00 98.69 89 CYS A N 1
ATOM 638 C CA . CYS A 1 89 ? -2.844 -7.357 13.980 1.00 98.69 89 CYS A CA 1
ATOM 639 C C . CYS A 1 89 ? -2.111 -7.350 12.638 1.00 98.69 89 CYS A C 1
ATOM 641 O O . CYS A 1 89 ? -2.747 -7.521 11.596 1.00 98.69 89 CYS A O 1
ATOM 643 N N . VAL A 1 90 ? -0.789 -7.175 12.664 1.00 98.62 90 VAL A N 1
ATOM 644 C CA . VAL A 1 90 ? 0.043 -7.064 11.457 1.00 98.62 90 VAL A CA 1
ATOM 645 C C . VAL A 1 90 ? 0.973 -8.265 11.302 1.00 98.62 90 VAL A C 1
ATOM 647 O O . VAL A 1 90 ? 1.586 -8.742 12.261 1.00 98.62 90 VAL A O 1
ATOM 650 N N . TRP A 1 91 ? 1.083 -8.746 10.072 1.00 98.44 91 TRP A N 1
ATOM 651 C CA . TRP A 1 91 ? 1.830 -9.943 9.704 1.00 98.44 91 TRP A CA 1
ATOM 652 C C . TRP A 1 91 ? 2.691 -9.675 8.476 1.00 98.44 91 TRP A C 1
ATOM 654 O O . TRP A 1 91 ? 2.391 -8.788 7.681 1.00 98.44 91 TRP A O 1
ATOM 664 N N . THR A 1 92 ? 3.752 -10.451 8.298 1.00 97.19 92 THR A N 1
ATOM 665 C CA . THR A 1 92 ? 4.586 -10.397 7.095 1.00 97.19 92 THR A CA 1
ATOM 666 C C . THR A 1 92 ? 5.303 -11.722 6.861 1.00 97.19 92 THR A C 1
ATOM 668 O O . THR A 1 92 ? 5.439 -12.551 7.765 1.00 97.19 92 THR A O 1
ATOM 671 N N . LEU A 1 93 ? 5.789 -11.903 5.638 1.00 91.44 93 LEU A N 1
ATOM 672 C CA . LEU A 1 93 ? 6.699 -12.970 5.253 1.00 91.44 93 LEU A CA 1
ATOM 673 C C . LEU A 1 93 ? 7.772 -12.412 4.313 1.00 91.44 93 LEU A C 1
ATOM 675 O O . LEU A 1 93 ? 7.524 -11.455 3.574 1.00 91.44 93 LEU A O 1
ATOM 679 N N . HIS A 1 94 ? 8.950 -13.030 4.314 1.00 88.31 94 HIS A N 1
ATOM 680 C CA . HIS A 1 94 ? 9.941 -12.807 3.261 1.00 88.31 94 HIS A CA 1
ATOM 681 C C . HIS A 1 94 ? 9.666 -13.767 2.110 1.00 88.31 94 HIS A C 1
ATOM 683 O O . HIS A 1 94 ? 9.408 -14.952 2.327 1.00 88.31 94 HIS A O 1
ATOM 689 N N . HIS A 1 95 ? 9.630 -13.228 0.895 1.00 82.69 95 HIS A N 1
ATOM 690 C CA . HIS A 1 95 ? 9.337 -13.971 -0.323 1.00 82.69 95 HIS A CA 1
ATOM 691 C C . HIS A 1 95 ? 10.320 -13.616 -1.436 1.00 82.69 95 HIS A C 1
ATOM 693 O O . HIS A 1 95 ? 10.977 -12.580 -1.426 1.00 82.69 95 HIS A O 1
ATOM 699 N N . GLY A 1 96 ? 10.402 -14.504 -2.423 1.00 72.00 96 GLY A N 1
ATOM 700 C CA . GLY A 1 96 ? 11.553 -14.555 -3.315 1.00 72.00 96 GLY A CA 1
ATOM 701 C C . GLY A 1 96 ? 12.632 -15.462 -2.727 1.00 72.00 96 GLY A C 1
ATOM 702 O O . GLY A 1 96 ? 12.616 -15.813 -1.552 1.00 72.00 96 GLY A O 1
ATOM 703 N N . SER A 1 97 ? 13.526 -15.959 -3.574 1.00 59.09 97 SER A N 1
ATOM 704 C CA . SER A 1 97 ? 14.593 -16.839 -3.110 1.00 59.09 97 SER A CA 1
ATOM 705 C C . SER A 1 97 ? 15.613 -16.043 -2.295 1.00 59.09 97 SER A C 1
ATOM 707 O O . SER A 1 97 ? 16.314 -15.218 -2.878 1.00 59.09 97 SER A O 1
ATOM 709 N N . ASP A 1 98 ? 15.780 -16.373 -1.012 1.00 56.81 98 ASP A N 1
ATOM 710 C CA . ASP A 1 98 ? 16.832 -15.860 -0.106 1.00 56.81 98 ASP A CA 1
ATOM 711 C C . ASP A 1 98 ? 18.265 -16.299 -0.498 1.00 56.81 98 ASP A C 1
ATOM 713 O O . ASP A 1 98 ? 19.151 -16.444 0.343 1.00 56.81 98 ASP A O 1
ATOM 717 N N . GLY A 1 99 ? 18.509 -16.556 -1.786 1.00 41.91 99 GLY A N 1
ATOM 718 C CA . GLY A 1 99 ? 19.733 -17.156 -2.296 1.00 41.91 99 GLY A CA 1
ATOM 719 C C . GLY A 1 99 ? 19.879 -18.625 -1.884 1.00 41.91 99 GLY A C 1
ATOM 720 O O . GLY A 1 99 ? 19.908 -19.001 -0.716 1.00 41.91 99 GLY A O 1
ATOM 721 N N . THR A 1 100 ? 20.052 -19.507 -2.865 1.00 37.78 100 THR A N 1
ATOM 722 C CA . THR A 1 100 ? 20.701 -20.803 -2.620 1.00 37.78 100 THR A CA 1
ATOM 723 C C . THR A 1 100 ? 22.069 -20.579 -1.966 1.00 37.78 100 THR A C 1
ATOM 725 O O . THR A 1 100 ? 22.696 -19.552 -2.218 1.00 37.78 100 THR A O 1
ATOM 728 N N . THR A 1 101 ? 22.569 -21.535 -1.177 1.00 40.53 101 THR A N 1
ATOM 729 C CA . THR A 1 101 ? 23.831 -21.420 -0.423 1.00 40.53 101 THR A CA 1
ATOM 730 C C . THR A 1 101 ? 25.051 -21.132 -1.310 1.00 40.53 101 THR A C 1
ATOM 732 O O . THR A 1 101 ? 25.754 -22.042 -1.750 1.00 40.53 101 THR A O 1
ATOM 735 N N . LEU A 1 102 ? 25.315 -19.845 -1.518 1.00 32.41 102 LEU A N 1
ATOM 736 C CA . LEU A 1 102 ? 26.589 -19.237 -1.875 1.00 32.41 102 LEU A CA 1
ATOM 737 C C . LEU A 1 102 ? 26.565 -17.810 -1.302 1.00 32.41 102 LEU A C 1
ATOM 739 O O . LEU A 1 102 ? 26.200 -16.863 -1.987 1.00 32.41 102 LEU A O 1
ATOM 743 N N . SER A 1 103 ? 26.861 -17.710 -0.004 1.00 41.38 103 SER A N 1
ATOM 744 C CA . SER A 1 103 ? 27.047 -16.499 0.806 1.00 41.38 103 SER A CA 1
ATOM 745 C C . SER A 1 103 ? 27.027 -15.173 0.045 1.00 41.38 103 SER A C 1
ATOM 747 O O . SER A 1 103 ? 28.006 -14.896 -0.636 1.00 41.38 103 SER A O 1
ATOM 749 N N . GLY A 1 104 ? 25.994 -14.342 0.240 1.00 44.75 104 GLY A N 1
ATOM 750 C CA . GLY A 1 104 ? 26.091 -12.872 0.280 1.00 44.75 104 GLY A CA 1
ATOM 751 C C . GLY A 1 104 ? 27.023 -12.181 -0.723 1.00 44.75 104 GLY A C 1
ATOM 752 O O . GLY A 1 104 ? 27.614 -11.152 -0.393 1.00 44.75 104 GLY A O 1
ATOM 753 N N . LEU A 1 105 ? 27.203 -12.724 -1.927 1.00 41.25 105 LEU A N 1
ATOM 754 C CA . LEU A 1 105 ? 27.981 -12.064 -2.954 1.00 41.25 105 LEU A CA 1
ATOM 755 C C . LEU A 1 105 ? 27.073 -10.991 -3.517 1.00 41.25 105 LEU A C 1
ATOM 757 O O . LEU A 1 105 ? 26.243 -11.245 -4.381 1.00 41.25 105 LEU A O 1
ATOM 761 N N . THR A 1 106 ? 27.304 -9.789 -2.998 1.00 41.28 106 THR A N 1
ATOM 762 C CA . THR A 1 106 ? 26.842 -8.502 -3.500 1.00 41.28 106 THR A CA 1
ATOM 763 C C . THR A 1 106 ? 25.467 -8.059 -2.985 1.00 41.28 106 THR A C 1
ATOM 765 O O . THR A 1 106 ? 24.468 -8.065 -3.689 1.00 41.28 106 THR A O 1
ATOM 768 N N . HIS A 1 107 ? 25.459 -7.440 -1.797 1.00 42.97 107 HIS A N 1
ATOM 769 C CA . HIS A 1 107 ? 24.921 -6.073 -1.745 1.00 42.97 107 HIS A CA 1
ATOM 770 C C . HIS A 1 107 ? 25.707 -5.255 -2.781 1.00 42.97 107 HIS A C 1
ATOM 772 O O . HIS A 1 107 ? 26.713 -4.620 -2.456 1.00 42.97 107 HIS A O 1
ATOM 778 N N . ALA A 1 108 ? 25.368 -5.403 -4.064 1.00 41.97 108 ALA A N 1
ATOM 779 C CA . ALA A 1 108 ? 26.006 -4.627 -5.102 1.00 41.97 108 ALA A CA 1
ATOM 780 C C . ALA A 1 108 ? 25.563 -3.194 -4.869 1.00 41.97 108 ALA A C 1
ATOM 782 O O . ALA A 1 108 ? 24.380 -2.868 -4.924 1.00 41.97 108 ALA A O 1
ATOM 783 N N . THR A 1 109 ? 26.543 -2.359 -4.563 1.00 41.75 109 THR A N 1
ATOM 784 C CA . THR A 1 109 ? 26.451 -0.909 -4.622 1.00 41.75 109 THR A CA 1
ATOM 785 C C . THR A 1 109 ? 25.570 -0.488 -5.795 1.00 41.75 109 THR A C 1
ATOM 787 O O . THR A 1 109 ? 25.870 -0.829 -6.943 1.00 41.75 109 THR A O 1
ATOM 790 N N . ALA A 1 110 ? 24.513 0.267 -5.496 1.00 40.78 110 ALA A N 1
ATOM 791 C CA . ALA A 1 110 ? 23.482 0.746 -6.418 1.00 40.78 110 ALA A CA 1
ATOM 792 C C . ALA A 1 110 ? 23.988 1.642 -7.576 1.00 40.78 110 ALA A C 1
ATOM 794 O O . ALA A 1 110 ? 23.198 2.276 -8.260 1.00 40.78 110 ALA A O 1
ATOM 795 N N . SER A 1 111 ? 25.296 1.708 -7.831 1.00 35.47 111 SER A N 1
ATOM 796 C CA . SER A 1 111 ? 25.920 2.551 -8.855 1.00 35.47 111 SER A CA 1
ATOM 797 C C . SER A 1 111 ? 26.349 1.806 -10.125 1.00 35.47 111 SER A C 1
ATOM 799 O O . SER A 1 111 ? 26.735 2.449 -11.095 1.00 35.47 111 SER A O 1
ATOM 801 N N . ALA A 1 112 ? 26.286 0.469 -10.155 1.00 39.91 112 ALA A N 1
ATOM 802 C CA . ALA A 1 112 ? 26.615 -0.325 -11.349 1.00 39.91 112 ALA A CA 1
ATOM 803 C C . ALA A 1 112 ? 25.388 -0.682 -12.218 1.00 39.91 112 ALA A C 1
ATOM 805 O O . ALA A 1 112 ? 25.542 -1.294 -13.274 1.00 39.91 112 ALA A O 1
ATOM 806 N N . LEU A 1 113 ? 24.182 -0.302 -11.779 1.00 45.38 113 LEU A N 1
ATOM 807 C CA . LEU A 1 113 ? 22.899 -0.704 -12.371 1.00 45.38 113 LEU A CA 1
ATOM 808 C C . LEU A 1 113 ? 22.567 0.003 -13.700 1.00 45.38 113 LEU A C 1
ATOM 810 O O . LEU A 1 113 ? 21.782 -0.531 -14.477 1.00 45.38 113 LEU A O 1
ATOM 814 N N . ASP A 1 114 ? 23.219 1.126 -14.010 1.00 41.09 114 ASP A N 1
ATOM 815 C CA . ASP A 1 114 ? 22.979 1.894 -15.245 1.00 41.09 114 ASP A CA 1
ATOM 816 C C . ASP A 1 114 ? 23.781 1.408 -16.470 1.00 41.09 114 ASP A C 1
ATOM 818 O O . ASP A 1 114 ? 23.587 1.911 -17.576 1.00 41.09 114 ASP A O 1
ATOM 822 N N . ALA A 1 115 ? 24.702 0.446 -16.315 1.00 45.16 115 ALA A N 1
ATOM 823 C CA . ALA A 1 115 ? 25.689 0.143 -17.361 1.00 45.16 115 ALA A CA 1
ATOM 824 C C . ALA A 1 115 ? 25.396 -1.106 -18.220 1.00 45.16 115 ALA A C 1
ATOM 826 O O . ALA A 1 115 ? 25.925 -1.197 -19.329 1.00 45.16 115 ALA A O 1
ATOM 827 N N . ASP A 1 116 ? 24.591 -2.070 -17.750 1.00 44.19 116 ASP A N 1
ATOM 828 C CA . ASP A 1 116 ? 24.319 -3.318 -18.490 1.00 44.19 116 ASP A CA 1
ATOM 829 C C . ASP A 1 116 ? 23.016 -4.020 -18.029 1.00 44.19 116 ASP A C 1
ATOM 831 O O . ASP A 1 116 ? 22.976 -4.559 -16.918 1.00 44.19 116 ASP A O 1
ATOM 835 N N . PRO A 1 117 ? 21.971 -4.114 -18.876 1.00 45.47 117 PRO A N 1
ATOM 836 C CA . PRO A 1 117 ? 20.727 -4.838 -18.584 1.00 45.47 117 PRO A CA 1
ATOM 837 C C . PRO A 1 117 ? 20.905 -6.326 -18.220 1.00 45.47 117 PRO A C 1
ATOM 839 O O . PRO A 1 117 ? 20.031 -6.912 -17.586 1.00 45.47 117 PRO A O 1
ATOM 842 N N . GLY A 1 118 ? 22.026 -6.959 -18.594 1.00 45.00 118 GLY A N 1
ATOM 843 C CA . GLY A 1 118 ? 22.332 -8.357 -18.254 1.00 45.00 118 GLY A CA 1
ATOM 844 C C . GLY A 1 118 ? 22.866 -8.575 -16.830 1.00 45.00 118 GLY A C 1
ATOM 845 O O . GLY A 1 118 ? 23.070 -9.718 -16.402 1.00 45.00 118 GLY A O 1
ATOM 846 N N . SER A 1 119 ? 23.134 -7.497 -16.089 1.00 47.47 119 SER A N 1
ATOM 847 C CA . SER A 1 119 ? 23.682 -7.551 -14.729 1.00 47.47 119 SER A CA 1
ATOM 848 C C . SER A 1 119 ? 22.597 -7.677 -13.650 1.00 47.47 119 SER A C 1
ATOM 850 O O . SER A 1 119 ? 22.778 -8.431 -12.695 1.00 47.47 119 SER A O 1
ATOM 852 N N . SER A 1 120 ? 21.429 -7.059 -13.848 1.00 41.91 120 SER A N 1
ATOM 853 C CA . SER A 1 120 ? 20.296 -7.114 -12.912 1.00 41.91 120 SER A CA 1
ATOM 854 C C . SER A 1 120 ? 19.621 -8.496 -12.869 1.00 41.91 120 SER A C 1
ATOM 856 O O . SER A 1 120 ? 19.302 -8.987 -11.786 1.00 41.91 120 SER A O 1
ATOM 858 N N . GLN A 1 121 ? 19.528 -9.191 -14.015 1.00 47.06 121 GLN A N 1
ATOM 859 C CA . GLN A 1 121 ? 19.019 -10.573 -14.119 1.00 47.06 121 GLN A CA 1
ATOM 860 C C . GLN A 1 121 ? 19.749 -11.563 -13.207 1.00 47.06 121 GLN A C 1
ATOM 862 O O . GLN A 1 121 ? 19.136 -12.448 -12.615 1.00 47.06 121 GLN A O 1
ATOM 867 N N . ARG A 1 122 ? 21.078 -11.437 -13.112 1.00 47.69 122 ARG A N 1
ATOM 868 C CA . ARG A 1 122 ? 21.913 -12.358 -12.329 1.00 47.69 122 ARG A CA 1
ATOM 869 C C . ARG A 1 122 ? 21.843 -12.103 -10.825 1.00 47.69 122 ARG A C 1
ATOM 871 O O . ARG A 1 122 ? 22.293 -12.958 -10.072 1.00 47.69 122 ARG A O 1
ATOM 878 N N . MET A 1 123 ? 21.300 -10.962 -10.403 1.00 49.84 123 MET A N 1
ATOM 879 C CA . MET A 1 123 ? 21.396 -10.478 -9.027 1.00 49.84 123 MET A CA 1
ATOM 880 C C . MET A 1 123 ? 20.049 -10.425 -8.297 1.00 49.84 123 MET A C 1
ATOM 882 O O . MET A 1 123 ? 19.995 -10.751 -7.119 1.00 49.84 123 MET A O 1
ATOM 886 N N . LEU A 1 124 ? 18.964 -10.061 -8.986 1.00 59.59 124 LEU A N 1
ATOM 887 C CA . LEU A 1 124 ? 17.624 -9.914 -8.396 1.00 59.59 124 LEU A CA 1
ATOM 888 C C . LEU A 1 124 ? 16.646 -11.033 -8.808 1.00 59.59 124 LEU A C 1
ATOM 890 O O . LEU A 1 124 ? 15.529 -11.102 -8.301 1.00 59.59 124 LEU A O 1
ATOM 894 N N . GLY A 1 125 ? 17.071 -11.933 -9.700 1.00 68.38 125 GLY A N 1
ATOM 895 C CA . GLY A 1 125 ? 16.307 -13.109 -10.119 1.00 68.38 125 GLY A CA 1
ATOM 896 C C . GLY A 1 125 ? 15.304 -12.851 -11.249 1.00 68.38 125 GLY A C 1
ATOM 897 O O . GLY A 1 125 ? 15.276 -11.783 -11.863 1.00 68.38 125 GLY A O 1
ATOM 898 N N . ALA A 1 126 ? 14.482 -13.868 -11.542 1.00 78.31 126 ALA A N 1
ATOM 899 C CA . ALA A 1 126 ? 13.518 -13.864 -12.652 1.00 78.31 126 ALA A CA 1
ATOM 900 C C . ALA A 1 126 ? 12.526 -12.687 -12.591 1.00 78.31 126 ALA A C 1
ATOM 902 O O . ALA A 1 126 ? 12.183 -12.121 -13.630 1.00 78.31 126 ALA A O 1
ATOM 903 N N . SER A 1 127 ? 12.172 -12.248 -11.379 1.00 79.94 127 SER A N 1
ATOM 904 C CA . SER A 1 127 ? 11.236 -11.148 -11.129 1.00 79.94 127 SER A CA 1
ATOM 905 C C . SER A 1 127 ? 11.639 -9.844 -11.818 1.00 79.94 127 SER A C 1
ATOM 907 O O . SER A 1 127 ? 10.775 -9.074 -12.227 1.00 79.94 127 SER A O 1
ATOM 909 N N . THR A 1 128 ? 12.938 -9.586 -11.993 1.00 75.75 128 THR A N 1
ATOM 910 C CA . THR A 1 128 ? 13.420 -8.357 -12.646 1.00 75.75 128 THR A CA 1
ATOM 911 C C . THR A 1 128 ? 13.078 -8.327 -14.129 1.00 75.75 128 THR A C 1
ATOM 913 O O . THR A 1 128 ? 12.890 -7.257 -14.697 1.00 75.75 128 THR A O 1
ATOM 916 N N . LEU A 1 129 ? 12.985 -9.492 -14.771 1.00 81.94 129 LEU A N 1
ATOM 917 C CA . LEU A 1 129 ? 12.533 -9.581 -16.156 1.00 81.94 129 LEU A CA 1
ATOM 918 C C . LEU A 1 129 ? 11.030 -9.613 -16.256 1.00 81.94 129 LEU A C 1
ATOM 920 O O . LEU A 1 129 ? 10.476 -8.964 -17.134 1.00 81.94 129 LEU A O 1
ATOM 924 N N . GLU A 1 130 ? 10.386 -10.337 -15.352 1.00 85.56 130 GLU A N 1
ATOM 925 C CA . GLU A 1 130 ? 8.937 -10.460 -15.345 1.00 85.56 130 GLU A CA 1
ATOM 926 C C . GLU A 1 130 ? 8.257 -9.113 -15.088 1.00 85.56 130 GLU A C 1
ATOM 928 O O . GLU A 1 130 ? 7.221 -8.868 -15.683 1.00 85.56 130 GLU A O 1
ATOM 933 N N . GLN A 1 131 ? 8.850 -8.199 -14.313 1.00 87.94 131 GLN A N 1
ATOM 934 C CA . GLN A 1 131 ? 8.286 -6.861 -14.060 1.00 87.94 131 GLN A CA 1
ATOM 935 C C . GLN A 1 131 ? 8.450 -5.861 -15.213 1.00 87.94 131 GLN A C 1
ATOM 937 O O . GLN A 1 131 ? 7.842 -4.792 -15.176 1.00 87.94 131 GLN A O 1
ATOM 942 N N . ARG A 1 132 ? 9.267 -6.150 -16.235 1.00 84.06 132 ARG A N 1
ATOM 943 C CA . ARG A 1 132 ? 9.425 -5.215 -17.357 1.00 84.06 132 ARG A CA 1
ATOM 944 C C . ARG A 1 132 ? 8.159 -5.173 -18.207 1.00 84.06 132 ARG A C 1
ATOM 946 O O . ARG A 1 132 ? 7.558 -6.206 -18.483 1.00 84.06 132 ARG A O 1
ATOM 953 N N . GLN A 1 133 ? 7.819 -3.987 -18.712 1.00 85.75 133 GLN A N 1
ATOM 954 C CA . GLN A 1 133 ? 6.648 -3.776 -19.571 1.00 85.75 133 GLN A CA 1
ATOM 955 C C . GLN A 1 133 ? 6.662 -4.634 -20.853 1.00 85.75 133 GLN A C 1
ATOM 957 O O . GLN A 1 133 ? 5.610 -4.932 -21.408 1.00 85.75 133 GLN A O 1
ATOM 962 N N . ASP A 1 134 ? 7.846 -5.034 -21.326 1.00 85.31 134 ASP A N 1
ATOM 963 C CA . ASP A 1 134 ? 8.042 -5.879 -22.507 1.00 85.31 134 ASP A CA 1
ATOM 964 C C . ASP A 1 134 ? 8.050 -7.391 -22.205 1.00 85.31 134 ASP A C 1
ATOM 966 O O . ASP A 1 134 ? 8.326 -8.191 -23.101 1.00 85.31 134 ASP A O 1
ATOM 970 N N . SER A 1 135 ? 7.755 -7.805 -20.968 1.00 87.31 135 SER A N 1
ATOM 971 C CA . SER A 1 135 ? 7.759 -9.214 -20.571 1.00 87.31 135 SER A CA 1
ATOM 972 C C . SER A 1 135 ? 6.475 -9.946 -20.985 1.00 87.31 135 SER A C 1
ATOM 974 O O . SER A 1 135 ? 5.386 -9.371 -21.033 1.00 87.31 135 SER A O 1
ATOM 976 N N . GLU A 1 136 ? 6.576 -11.258 -21.228 1.00 94.50 136 GLU A N 1
ATOM 977 C CA . GLU A 1 136 ? 5.395 -12.108 -21.460 1.00 94.50 136 GLU A CA 1
ATOM 978 C C . GLU A 1 136 ? 4.457 -12.133 -20.243 1.00 94.50 136 GLU A C 1
ATOM 980 O O . GLU A 1 136 ? 3.242 -12.247 -20.400 1.00 94.50 136 G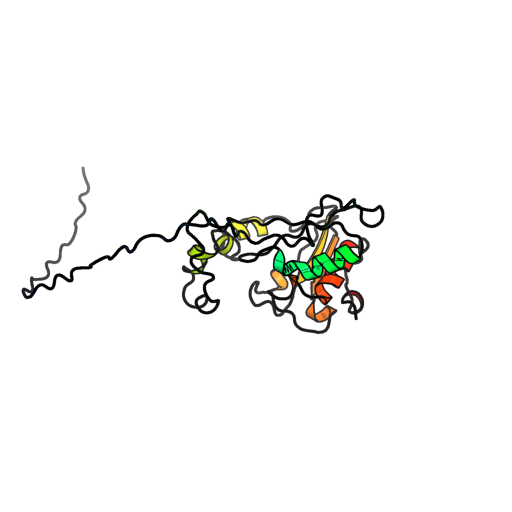LU A O 1
ATOM 985 N N . PHE A 1 137 ? 5.010 -11.989 -19.035 1.00 92.12 137 PHE A N 1
ATOM 986 C CA . PHE A 1 137 ? 4.237 -11.947 -17.798 1.00 92.12 137 PHE A CA 1
ATOM 987 C C . PHE A 1 137 ? 3.358 -10.695 -17.722 1.00 92.12 137 PHE A C 1
ATOM 989 O O . PHE A 1 137 ? 2.159 -10.821 -17.484 1.00 92.12 137 PHE A O 1
ATOM 996 N N . ILE A 1 138 ? 3.912 -9.506 -17.990 1.00 94.00 138 ILE A N 1
ATOM 997 C CA . ILE A 1 138 ? 3.123 -8.268 -18.043 1.00 94.00 138 ILE A CA 1
ATOM 998 C C . ILE A 1 138 ? 2.139 -8.309 -19.209 1.00 94.00 138 ILE A C 1
ATOM 1000 O O . ILE A 1 138 ? 0.985 -7.937 -19.028 1.00 94.00 138 ILE A O 1
ATOM 1004 N N . ALA A 1 139 ? 2.533 -8.834 -20.374 1.00 95.19 139 ALA A N 1
ATOM 1005 C CA . ALA A 1 139 ? 1.614 -8.986 -21.501 1.00 95.19 139 ALA A CA 1
ATOM 1006 C C . ALA A 1 139 ? 0.386 -9.848 -21.150 1.00 95.19 139 ALA A C 1
ATOM 1008 O O . ALA A 1 139 ? -0.727 -9.538 -21.572 1.00 95.19 139 ALA A O 1
ATOM 1009 N N . TRP A 1 140 ? 0.574 -10.916 -20.367 1.00 96.56 140 TRP A N 1
ATOM 1010 C CA . TRP A 1 140 ? -0.529 -11.718 -19.840 1.00 96.56 140 TRP A CA 1
ATOM 1011 C C . TRP A 1 140 ? -1.333 -10.974 -18.764 1.00 96.56 140 TRP A C 1
ATOM 1013 O O . TRP A 1 140 ? -2.562 -10.951 -18.846 1.00 96.56 140 TRP A O 1
ATOM 1023 N N . LEU A 1 141 ? -0.662 -10.352 -17.788 1.00 93.88 141 LEU A N 1
ATOM 1024 C CA . LEU A 1 141 ? -1.299 -9.654 -16.667 1.00 93.88 141 LEU A CA 1
ATOM 1025 C C . LEU A 1 141 ? -2.169 -8.484 -17.144 1.00 93.88 141 LEU A C 1
ATOM 1027 O O . LEU A 1 141 ? -3.305 -8.350 -16.710 1.00 93.88 141 LEU A O 1
ATOM 1031 N N . SER A 1 142 ? -1.690 -7.692 -18.103 1.00 93.00 142 SER A N 1
ATOM 1032 C CA . SER A 1 142 ? -2.462 -6.606 -18.721 1.00 93.00 142 SER A CA 1
ATOM 1033 C C . SER A 1 142 ? -3.609 -7.098 -19.616 1.00 93.00 142 SER A C 1
ATOM 1035 O O . SER A 1 142 ? -4.398 -6.295 -20.106 1.00 93.00 142 SER A O 1
ATOM 1037 N N . GLY A 1 143 ? -3.697 -8.406 -19.877 1.00 95.88 143 GLY A N 1
ATOM 1038 C CA . GLY A 1 143 ? -4.787 -9.026 -20.629 1.00 95.88 143 GLY A CA 1
ATOM 1039 C C . GLY A 1 143 ? -5.990 -9.432 -19.772 1.00 95.88 143 GLY A C 1
ATOM 1040 O O . GLY A 1 143 ? -6.999 -9.873 -20.328 1.00 95.88 143 GLY A O 1
ATOM 1041 N N . VAL A 1 144 ? -5.901 -9.317 -18.442 1.00 96.31 144 VAL A N 1
ATOM 1042 C CA . VAL A 1 144 ? -6.985 -9.636 -17.500 1.00 96.31 144 VAL A CA 1
ATOM 1043 C C . VAL A 1 144 ? -7.453 -8.377 -16.759 1.00 96.31 144 VAL A C 1
ATOM 1045 O O . VAL A 1 144 ? -6.711 -7.402 -16.713 1.00 96.31 144 VAL A O 1
ATOM 1048 N N . PRO A 1 145 ? -8.678 -8.353 -16.195 1.00 97.56 145 PRO A N 1
ATOM 1049 C CA . PRO A 1 145 ? -9.136 -7.198 -15.430 1.00 97.56 145 PRO A CA 1
ATOM 1050 C C . PRO A 1 145 ? -8.284 -6.950 -14.180 1.00 97.56 145 PRO A C 1
ATOM 1052 O O . PRO A 1 145 ? -7.969 -7.893 -13.454 1.00 97.56 145 PRO A O 1
ATOM 1055 N N . ASP A 1 146 ? -8.018 -5.678 -13.888 1.00 97.19 146 ASP A N 1
ATOM 1056 C CA . ASP A 1 146 ? -7.234 -5.235 -12.726 1.00 97.19 146 ASP A CA 1
ATOM 1057 C C . ASP A 1 146 ? -7.848 -5.648 -11.382 1.00 97.19 146 ASP A C 1
ATOM 1059 O O . ASP A 1 146 ? -7.148 -5.854 -10.388 1.00 97.19 146 ASP A O 1
ATOM 1063 N N . THR A 1 147 ? -9.180 -5.737 -11.328 1.00 97.94 147 THR A N 1
ATOM 1064 C CA . THR A 1 147 ? -9.936 -5.857 -10.080 1.00 97.94 147 THR A CA 1
ATOM 1065 C C . THR A 1 147 ? -10.969 -6.979 -10.106 1.00 97.94 147 THR A C 1
ATOM 1067 O O . THR A 1 147 ? -11.436 -7.428 -11.153 1.00 97.94 147 THR A O 1
ATOM 1070 N N . THR A 1 148 ? -11.333 -7.451 -8.912 1.00 97.06 148 THR A N 1
ATOM 1071 C CA . THR A 1 148 ? -12.360 -8.476 -8.684 1.00 97.06 148 THR A CA 1
ATOM 1072 C C . THR A 1 148 ? -13.551 -7.874 -7.927 1.00 97.06 148 THR A C 1
ATOM 1074 O O . THR A 1 148 ? -13.334 -7.110 -6.982 1.00 97.06 148 THR A O 1
ATOM 1077 N N . PRO A 1 149 ? -14.810 -8.218 -8.273 1.00 96.81 149 PRO A N 1
ATOM 1078 C CA . PRO A 1 149 ? -15.974 -7.729 -7.540 1.00 96.81 149 PRO A CA 1
ATOM 1079 C C . PRO A 1 149 ? -15.926 -8.090 -6.050 1.00 96.81 149 PRO A C 1
ATOM 1081 O O . PRO A 1 149 ? -15.558 -9.205 -5.682 1.00 96.81 149 PRO A O 1
ATOM 1084 N N . GLY A 1 150 ? -16.348 -7.159 -5.194 1.00 94.19 150 GLY A N 1
ATOM 1085 C CA . GLY A 1 150 ? -16.386 -7.336 -3.741 1.00 94.19 150 GLY A CA 1
ATOM 1086 C C . GLY A 1 150 ? -15.067 -7.051 -3.018 1.00 94.19 150 GLY A C 1
ATOM 1087 O O . GLY A 1 150 ? -15.037 -7.144 -1.792 1.00 94.19 150 GLY A O 1
ATOM 1088 N N . VAL A 1 151 ? -14.002 -6.686 -3.738 1.00 95.12 151 VAL A N 1
ATOM 1089 C CA . VAL A 1 151 ? -12.732 -6.246 -3.146 1.00 95.12 151 VAL A CA 1
ATOM 1090 C C . VAL A 1 151 ? -12.633 -4.719 -3.194 1.00 95.12 151 VAL A C 1
ATOM 1092 O O . VAL A 1 151 ? -12.989 -4.088 -4.192 1.00 95.12 151 VAL A O 1
ATOM 1095 N N . VAL A 1 152 ? -12.154 -4.144 -2.090 1.00 96.06 152 VAL A N 1
ATOM 1096 C CA . VAL A 1 152 ? -11.848 -2.717 -1.946 1.00 96.06 152 VAL A CA 1
ATOM 1097 C C . VAL A 1 152 ? -10.349 -2.529 -2.166 1.00 96.06 152 VAL A C 1
ATOM 1099 O O . VAL A 1 152 ? -9.537 -3.106 -1.444 1.00 96.06 152 VAL A O 1
ATOM 1102 N N . TYR A 1 153 ? -9.989 -1.737 -3.168 1.00 98.00 153 TYR A N 1
ATOM 1103 C CA . TYR A 1 153 ? -8.619 -1.448 -3.566 1.00 98.00 153 TYR A CA 1
ATOM 1104 C C . TYR A 1 153 ? -8.274 -0.000 -3.236 1.00 98.00 153 TYR A C 1
ATOM 1106 O O . TYR A 1 153 ? -9.043 0.922 -3.513 1.00 98.00 153 TYR A O 1
ATOM 1114 N N . THR A 1 154 ? -7.086 0.202 -2.685 1.00 98.31 154 THR A N 1
ATOM 1115 C CA . THR A 1 154 ? -6.486 1.524 -2.517 1.00 98.31 154 THR A CA 1
ATOM 1116 C C . THR A 1 154 ? -5.069 1.441 -3.058 1.00 98.31 154 THR A C 1
ATOM 1118 O O . THR A 1 154 ? -4.270 0.660 -2.542 1.00 98.31 154 THR A O 1
ATOM 1121 N N . THR A 1 155 ? -4.760 2.202 -4.104 1.00 98.19 155 THR A N 1
ATOM 1122 C CA . THR A 1 155 ? -3.397 2.334 -4.625 1.00 98.19 155 THR A CA 1
ATOM 1123 C C . THR A 1 155 ? -2.817 3.663 -4.176 1.00 98.19 155 THR A C 1
ATOM 1125 O O . THR A 1 155 ? -3.484 4.694 -4.234 1.00 98.19 155 THR A O 1
ATOM 1128 N N . LEU A 1 156 ? -1.576 3.632 -3.698 1.00 98.19 156 LEU A N 1
ATOM 1129 C CA . LEU A 1 156 ? -0.805 4.821 -3.357 1.00 98.19 156 LEU A CA 1
ATOM 1130 C C . LEU A 1 156 ? 0.342 4.900 -4.363 1.00 98.19 156 LEU A C 1
ATOM 1132 O O . LEU A 1 156 ? 1.178 3.998 -4.402 1.00 98.19 156 LEU A O 1
ATOM 1136 N N . TYR A 1 157 ? 0.371 5.939 -5.193 1.00 97.75 157 TYR A N 1
ATOM 1137 C CA . TYR A 1 157 ? 1.412 6.129 -6.202 1.00 97.75 157 TYR A CA 1
ATOM 1138 C C . TYR A 1 157 ? 1.982 7.544 -6.134 1.00 97.75 157 TYR A C 1
ATOM 1140 O O . TYR A 1 157 ? 1.299 8.487 -5.739 1.00 97.75 157 TYR A O 1
ATOM 1148 N N . THR A 1 158 ? 3.245 7.691 -6.534 1.00 97.19 158 THR A N 1
ATOM 1149 C CA . THR A 1 158 ? 3.944 8.980 -6.580 1.00 97.19 158 THR A CA 1
ATOM 1150 C C . THR A 1 158 ? 4.301 9.347 -8.026 1.00 97.19 158 THR A C 1
ATOM 1152 O O . THR A 1 158 ? 4.917 8.540 -8.725 1.00 97.19 158 THR A O 1
ATOM 1155 N N . PRO A 1 159 ? 3.941 10.546 -8.523 1.00 96.62 159 PRO A N 1
ATOM 1156 C CA . PRO A 1 159 ? 4.421 11.066 -9.805 1.00 96.62 159 PRO A CA 1
ATOM 1157 C C . PRO A 1 159 ? 5.947 11.131 -9.931 1.00 96.62 159 PRO A C 1
ATOM 1159 O O . PRO A 1 159 ? 6.461 11.047 -11.045 1.00 96.62 159 PRO A O 1
ATOM 1162 N N . SER A 1 160 ? 6.667 11.233 -8.809 1.00 95.25 160 SER A N 1
ATOM 1163 C CA . SER A 1 160 ? 8.134 11.245 -8.771 1.00 95.25 160 SER A CA 1
ATOM 1164 C C . SER A 1 160 ? 8.769 9.847 -8.731 1.00 95.25 160 SER A C 1
ATOM 1166 O O . SER A 1 160 ? 9.978 9.739 -8.507 1.00 95.25 160 SER A O 1
ATOM 1168 N N . ASP A 1 161 ? 7.999 8.767 -8.925 1.00 92.00 161 ASP A N 1
ATOM 1169 C CA . ASP A 1 161 ? 8.547 7.406 -8.961 1.00 92.00 161 ASP A CA 1
ATOM 1170 C C . ASP A 1 161 ? 9.555 7.269 -10.114 1.00 92.00 161 ASP A C 1
ATOM 1172 O O . ASP A 1 161 ? 9.217 7.469 -11.279 1.00 92.00 161 ASP A O 1
ATOM 1176 N N . ALA A 1 162 ? 10.806 6.939 -9.786 1.00 92.00 162 ALA A N 1
ATOM 1177 C CA . ALA A 1 162 ? 11.887 6.755 -10.754 1.00 92.00 162 ALA A CA 1
ATOM 1178 C C . ALA A 1 162 ? 12.126 5.279 -11.129 1.00 92.00 162 ALA A C 1
ATOM 1180 O O . ALA A 1 162 ? 12.975 4.992 -11.971 1.00 92.00 162 ALA A O 1
ATOM 1181 N N . VAL A 1 163 ? 11.408 4.345 -10.501 1.00 86.81 163 VAL A N 1
ATOM 1182 C CA . VAL A 1 163 ? 11.536 2.895 -10.695 1.00 86.81 163 VAL A CA 1
ATOM 1183 C C . VAL A 1 163 ? 10.399 2.382 -11.579 1.00 86.81 163 VAL A C 1
ATOM 1185 O O . VAL A 1 163 ? 10.656 1.753 -12.604 1.00 86.81 163 VAL A O 1
ATOM 1188 N N . ALA A 1 164 ? 9.149 2.686 -11.226 1.00 88.44 164 ALA A N 1
ATOM 1189 C CA . ALA A 1 164 ? 7.958 2.289 -11.974 1.00 88.44 164 ALA A CA 1
ATOM 1190 C C . ALA A 1 164 ? 7.448 3.464 -12.823 1.00 88.44 164 ALA A C 1
ATOM 1192 O O . ALA A 1 164 ? 6.583 4.231 -12.403 1.00 88.44 164 ALA A O 1
ATOM 1193 N N . THR A 1 165 ? 8.014 3.626 -14.024 1.00 91.56 165 THR A N 1
ATOM 1194 C CA . THR A 1 165 ? 7.692 4.745 -14.925 1.00 91.56 165 THR A CA 1
ATOM 1195 C C . THR A 1 165 ? 6.964 4.280 -16.196 1.00 91.56 165 THR A C 1
ATOM 1197 O O . THR A 1 165 ? 7.425 3.340 -16.847 1.00 91.56 165 THR A O 1
ATOM 1200 N N . PRO A 1 166 ? 5.862 4.946 -16.605 1.00 94.06 166 PRO A N 1
ATOM 1201 C CA . PRO A 1 166 ? 5.207 6.075 -15.932 1.00 94.06 166 PRO A CA 1
ATOM 1202 C C . PRO A 1 166 ? 4.390 5.626 -14.705 1.00 94.06 166 PRO A C 1
ATOM 1204 O O . PRO A 1 166 ? 3.708 4.612 -14.769 1.00 94.06 166 PRO A O 1
ATOM 1207 N N . SER A 1 167 ? 4.381 6.408 -13.619 1.00 93.69 167 SER A N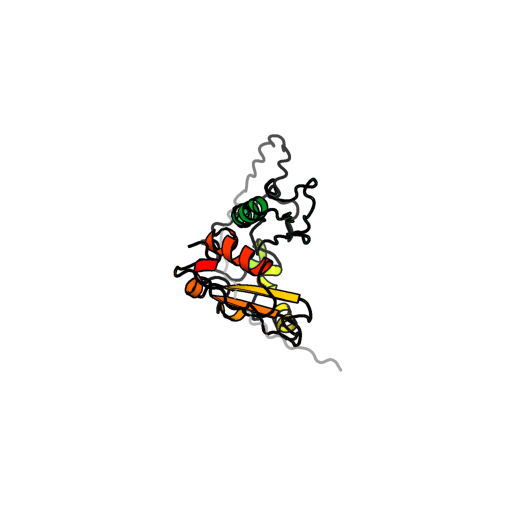 1
ATOM 1208 C CA . SER A 1 167 ? 3.720 6.033 -12.348 1.00 93.69 167 SER A CA 1
ATOM 1209 C C . SER A 1 167 ? 2.209 5.791 -12.458 1.00 93.69 167 SER A C 1
ATOM 1211 O O . SER A 1 167 ? 1.628 5.088 -11.634 1.00 93.69 167 SER A O 1
ATOM 1213 N N . SER A 1 168 ? 1.574 6.300 -13.519 1.00 94.00 168 SER A N 1
ATOM 1214 C CA . SER A 1 168 ? 0.187 5.995 -13.881 1.00 94.00 168 SER A CA 1
ATOM 1215 C C . SE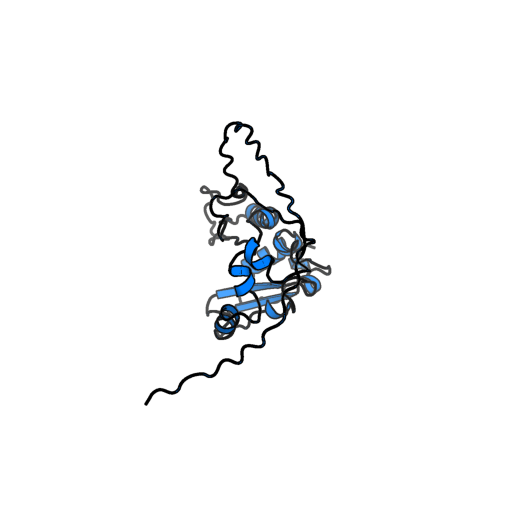R A 1 168 ? -0.085 4.500 -14.067 1.00 94.00 168 SER A C 1
ATOM 1217 O O . SER A 1 168 ? -1.233 4.088 -13.967 1.00 94.00 168 SER A O 1
ATOM 1219 N N . THR A 1 169 ? 0.934 3.672 -14.332 1.00 93.38 169 THR A N 1
ATOM 1220 C CA . THR A 1 169 ? 0.760 2.212 -14.441 1.00 93.38 169 THR A CA 1
ATOM 1221 C C . THR A 1 169 ? 0.419 1.544 -13.109 1.00 93.38 169 THR A C 1
ATOM 1223 O O . THR A 1 169 ? 0.061 0.373 -13.102 1.00 93.38 169 THR A O 1
ATOM 1226 N N . SER A 1 170 ? 0.536 2.263 -11.990 1.00 94.69 170 SER A N 1
ATOM 1227 C CA . SER A 1 170 ? 0.128 1.794 -10.662 1.00 94.69 170 SER A CA 1
ATOM 1228 C C . SER A 1 170 ? -1.359 2.033 -10.369 1.00 94.69 170 SER A C 1
ATOM 1230 O O . SER A 1 170 ? -1.844 1.630 -9.314 1.00 94.69 170 SER A O 1
ATOM 1232 N N . MET A 1 171 ? -2.082 2.712 -11.268 1.00 97.75 171 MET A N 1
ATOM 1233 C CA . MET A 1 171 ? -3.518 2.957 -11.134 1.00 97.75 171 MET A CA 1
ATOM 1234 C C . MET A 1 171 ? -4.315 1.733 -11.598 1.00 97.75 171 MET A C 1
ATOM 1236 O O . MET A 1 171 ? -3.978 1.138 -12.615 1.00 97.75 171 MET A O 1
ATOM 1240 N N . LEU A 1 172 ? -5.388 1.394 -10.878 1.00 97.75 172 LEU A N 1
ATOM 1241 C CA . LEU A 1 172 ? -6.281 0.282 -11.223 1.00 97.75 172 LEU A CA 1
ATOM 1242 C C . LEU A 1 172 ? -7.592 0.785 -11.831 1.00 97.75 172 LEU A C 1
ATOM 1244 O O . LEU A 1 172 ? -8.156 1.789 -11.380 1.00 97.75 172 LEU A O 1
ATOM 1248 N N . GLU A 1 173 ? -8.121 0.033 -12.789 1.00 97.31 173 GLU A N 1
ATOM 1249 C CA . GLU A 1 173 ? -9.474 0.188 -13.315 1.00 97.31 173 GLU A CA 1
ATOM 1250 C C . GLU A 1 173 ? -10.471 -0.736 -12.587 1.00 97.31 173 GLU A C 1
ATOM 1252 O O . GLU A 1 173 ? -10.275 -1.945 -12.423 1.00 97.31 173 GLU A O 1
ATOM 1257 N N . ALA A 1 174 ? -11.589 -0.165 -12.131 1.00 96.69 174 ALA A N 1
ATOM 1258 C CA . ALA A 1 174 ? -12.622 -0.911 -11.417 1.00 96.69 174 ALA A CA 1
ATOM 1259 C C . ALA A 1 174 ? -13.533 -1.684 -12.384 1.00 96.69 174 ALA A C 1
ATOM 1261 O O . ALA A 1 174 ? -14.210 -1.094 -13.229 1.00 96.69 174 ALA A O 1
ATOM 1262 N N . VAL A 1 175 ? -13.645 -3.001 -12.200 1.00 96.50 175 VAL A N 1
ATOM 1263 C CA . VAL A 1 175 ? -14.762 -3.774 -12.755 1.00 96.50 175 VAL A CA 1
ATOM 1264 C C . VAL A 1 175 ? -16.049 -3.485 -11.978 1.00 96.50 175 VAL A C 1
ATOM 1266 O O . VAL A 1 175 ? -16.029 -3.011 -10.841 1.00 96.50 175 VAL A O 1
ATOM 1269 N N . GLY A 1 176 ? -17.202 -3.815 -12.566 1.00 96.00 176 GLY A N 1
ATOM 1270 C CA . GLY A 1 176 ? -18.490 -3.670 -11.886 1.00 96.00 176 GLY A CA 1
ATOM 1271 C C . GLY A 1 176 ? -18.522 -4.411 -10.543 1.00 96.00 176 GLY A C 1
ATOM 1272 O O . GLY A 1 176 ? -18.343 -5.626 -10.496 1.00 96.00 176 GLY A O 1
ATOM 1273 N N . GLY A 1 177 ? -18.775 -3.676 -9.456 1.00 93.31 177 GLY A N 1
ATOM 1274 C CA . GLY A 1 177 ? -18.824 -4.216 -8.094 1.00 93.31 177 GLY A CA 1
ATOM 1275 C C . GLY A 1 177 ? -17.482 -4.244 -7.353 1.00 93.31 177 GLY A C 1
ATOM 1276 O O . GLY A 1 177 ? -17.455 -4.722 -6.221 1.00 93.31 177 GLY A O 1
ATOM 1277 N N . ALA A 1 178 ? -16.393 -3.757 -7.955 1.00 96.31 178 ALA A N 1
ATOM 1278 C CA . ALA A 1 178 ? -15.159 -3.423 -7.244 1.00 96.31 178 ALA A CA 1
ATOM 1279 C C . ALA A 1 178 ? -15.180 -1.954 -6.788 1.00 96.31 178 ALA A C 1
ATOM 1281 O O . ALA A 1 178 ? -15.860 -1.119 -7.389 1.00 96.31 178 ALA A O 1
ATOM 1282 N N . ASP A 1 179 ? -14.425 -1.645 -5.738 1.00 97.06 179 ASP A N 1
ATOM 1283 C CA . ASP A 1 179 ? -14.252 -0.288 -5.217 1.00 97.06 179 ASP A CA 1
ATOM 1284 C C . ASP A 1 179 ? -12.772 0.086 -5.306 1.00 97.06 179 ASP A C 1
ATOM 1286 O O . ASP A 1 179 ? -11.936 -0.643 -4.781 1.00 97.06 179 ASP A O 1
ATOM 1290 N N . VAL A 1 180 ? -12.433 1.176 -5.997 1.00 98.44 180 VAL A N 1
ATOM 1291 C CA . VAL A 1 180 ? -11.039 1.559 -6.258 1.00 98.44 180 VAL A CA 1
ATOM 1292 C C . VAL A 1 180 ? -10.814 3.019 -5.896 1.00 98.44 180 VAL A C 1
ATOM 1294 O O . VAL A 1 180 ? -11.477 3.903 -6.434 1.00 98.44 180 VAL A O 1
ATOM 1297 N N . ALA A 1 181 ? -9.816 3.258 -5.051 1.00 98.50 181 ALA A N 1
ATOM 1298 C CA . ALA A 1 181 ? -9.218 4.563 -4.819 1.00 98.50 181 ALA A CA 1
ATOM 1299 C C . ALA A 1 181 ? -7.793 4.572 -5.388 1.00 98.50 181 ALA A C 1
ATOM 1301 O O . ALA A 1 181 ? -6.954 3.795 -4.937 1.00 98.50 181 ALA A O 1
ATOM 1302 N N . ASN A 1 182 ? -7.516 5.442 -6.362 1.00 98.56 182 ASN A N 1
ATOM 1303 C CA . ASN A 1 182 ? -6.159 5.678 -6.860 1.00 98.56 182 ASN A CA 1
ATOM 1304 C C . ASN A 1 182 ? -5.651 7.011 -6.301 1.00 98.56 182 ASN A C 1
ATOM 1306 O O . ASN A 1 182 ? -6.171 8.063 -6.669 1.00 98.56 182 ASN A O 1
ATOM 1310 N N . VAL A 1 183 ? -4.664 6.965 -5.406 1.00 98.44 183 VAL A N 1
ATOM 1311 C CA . VAL A 1 183 ? -4.191 8.127 -4.645 1.00 98.44 183 VAL A CA 1
ATOM 1312 C C . VAL A 1 183 ? -2.823 8.575 -5.145 1.00 98.44 183 VAL A C 1
ATOM 1314 O O . VAL A 1 183 ? -1.816 7.897 -4.935 1.00 98.44 183 VAL A O 1
ATOM 1317 N N . ASP A 1 184 ? -2.794 9.764 -5.743 1.00 98.00 184 ASP A N 1
ATOM 1318 C CA . ASP A 1 184 ? -1.568 10.535 -5.930 1.00 98.00 184 ASP A CA 1
ATOM 1319 C C . ASP A 1 184 ? -1.119 11.079 -4.567 1.00 98.00 184 ASP A C 1
ATOM 1321 O O . ASP A 1 184 ? -1.719 12.012 -4.018 1.00 98.00 184 ASP A O 1
ATOM 1325 N N . VAL A 1 185 ? -0.083 10.473 -3.990 1.00 97.69 185 VAL A N 1
ATOM 1326 C CA . VAL A 1 185 ? 0.371 10.826 -2.637 1.00 97.69 185 VAL A CA 1
ATOM 1327 C C . VAL A 1 185 ? 0.988 12.221 -2.575 1.00 97.69 185 VAL A C 1
ATOM 1329 O O . VAL A 1 185 ? 0.932 12.868 -1.529 1.00 97.69 185 VAL A O 1
ATOM 1332 N N . GLU A 1 186 ? 1.535 12.721 -3.684 1.00 97.06 186 GLU A N 1
ATOM 1333 C CA . GLU A 1 186 ? 2.149 14.046 -3.725 1.00 97.06 186 GLU A CA 1
ATOM 1334 C C . GLU A 1 186 ? 1.088 15.136 -3.745 1.00 97.06 186 GLU A C 1
ATOM 1336 O O . GLU A 1 186 ? 1.160 16.090 -2.966 1.00 97.06 186 GLU A O 1
ATOM 1341 N N . ALA A 1 187 ? 0.067 14.966 -4.588 1.00 97.12 187 ALA A N 1
ATOM 1342 C CA . ALA A 1 187 ? -1.072 15.873 -4.632 1.00 97.12 187 ALA A CA 1
ATOM 1343 C C . ALA A 1 187 ? -1.848 15.875 -3.304 1.00 97.12 187 ALA A C 1
ATOM 1345 O O . ALA A 1 187 ? -2.303 16.931 -2.864 1.00 97.12 187 ALA A O 1
ATOM 1346 N N . THR A 1 188 ? -1.967 14.712 -2.655 1.00 97.69 188 THR A N 1
ATOM 1347 C CA . THR A 1 188 ? -2.712 14.559 -1.397 1.00 97.69 188 THR A CA 1
ATOM 1348 C C . THR A 1 188 ? -1.952 15.157 -0.213 1.00 97.69 188 THR A C 1
ATOM 1350 O O . THR A 1 188 ? -2.506 15.964 0.529 1.00 97.69 188 THR A O 1
ATOM 1353 N N . CYS A 1 189 ? -0.670 14.815 -0.048 1.00 96.81 189 CYS A N 1
ATOM 1354 C CA . CYS A 1 189 ? 0.114 15.218 1.123 1.00 96.81 189 CYS A CA 1
ATOM 1355 C C . CYS A 1 189 ? 0.949 16.496 0.919 1.00 96.81 189 CYS A C 1
ATOM 1357 O O . CYS A 1 189 ? 1.630 16.936 1.846 1.00 96.81 189 CYS A O 1
ATOM 1359 N N . GLY A 1 190 ? 0.949 17.086 -0.280 1.00 96.31 190 GLY A N 1
ATOM 1360 C CA . GLY A 1 190 ? 1.620 18.357 -0.568 1.00 96.31 190 GLY A CA 1
ATOM 1361 C C . GLY A 1 190 ? 3.153 18.308 -0.537 1.00 96.31 190 GLY A C 1
ATOM 1362 O O . GLY A 1 190 ? 3.792 19.339 -0.316 1.00 96.31 190 GLY A O 1
ATOM 1363 N N . ARG A 1 191 ? 3.762 17.132 -0.735 1.00 95.62 191 ARG A N 1
ATOM 1364 C CA . ARG A 1 191 ? 5.224 16.941 -0.787 1.00 95.62 191 ARG A CA 1
ATOM 1365 C C . ARG A 1 191 ? 5.609 15.780 -1.695 1.00 95.62 191 ARG A C 1
ATOM 1367 O O . ARG A 1 191 ? 4.766 14.955 -2.012 1.00 95.62 191 ARG A O 1
ATOM 1374 N N . THR A 1 192 ? 6.884 15.689 -2.058 1.00 96.00 192 THR A N 1
ATOM 1375 C CA . THR A 1 192 ? 7.390 14.615 -2.916 1.00 96.00 192 THR A CA 1
ATOM 1376 C C . THR A 1 192 ? 7.700 13.334 -2.146 1.00 96.00 192 THR A C 1
ATOM 1378 O O . THR A 1 192 ? 8.052 13.369 -0.961 1.00 96.00 192 THR A O 1
ATOM 1381 N N . PHE A 1 193 ? 7.598 12.201 -2.842 1.00 94.75 193 PHE A N 1
ATOM 1382 C CA . PHE A 1 193 ? 7.912 10.876 -2.305 1.00 94.75 193 PHE A CA 1
ATOM 1383 C C . PHE A 1 193 ? 8.775 10.099 -3.296 1.00 94.75 193 PHE A C 1
ATOM 1385 O O . PHE A 1 193 ? 8.501 10.103 -4.496 1.00 94.75 193 PHE A O 1
ATOM 1392 N N . SER A 1 194 ? 9.796 9.404 -2.790 1.00 92.75 194 SER A N 1
ATOM 1393 C CA . SER A 1 194 ? 10.581 8.460 -3.586 1.00 92.75 194 SER A CA 1
ATOM 1394 C C . SER A 1 194 ? 9.966 7.059 -3.522 1.00 92.75 194 SER A C 1
ATOM 1396 O O . SER A 1 194 ? 9.286 6.716 -2.554 1.00 92.75 194 SER A O 1
ATOM 1398 N N . HIS A 1 195 ? 10.262 6.228 -4.523 1.00 94.19 195 HIS A N 1
ATOM 1399 C CA . HIS A 1 195 ? 9.864 4.817 -4.540 1.00 94.19 195 HIS A CA 1
ATOM 1400 C C . HIS A 1 195 ? 10.316 4.060 -3.278 1.00 94.19 195 HIS A C 1
ATOM 1402 O O . HIS A 1 195 ? 9.580 3.243 -2.734 1.00 94.19 195 HIS A O 1
ATOM 1408 N N . TYR A 1 196 ? 11.536 4.338 -2.810 1.00 88.06 196 TYR A N 1
ATOM 1409 C CA . TYR A 1 196 ? 12.165 3.600 -1.714 1.00 88.06 196 TYR A CA 1
ATOM 1410 C C . TYR A 1 196 ? 11.666 4.025 -0.333 1.00 88.06 196 TYR A C 1
ATOM 1412 O O . TYR A 1 196 ? 11.636 3.199 0.576 1.00 88.06 196 TYR A O 1
ATOM 1420 N N . ASP A 1 197 ? 11.273 5.290 -0.176 1.00 89.50 197 ASP A N 1
ATOM 1421 C CA . ASP A 1 197 ? 10.853 5.828 1.121 1.00 89.50 197 ASP A CA 1
ATOM 1422 C C . ASP A 1 197 ? 9.356 5.624 1.373 1.00 89.50 197 ASP A C 1
ATOM 1424 O O . ASP A 1 197 ? 8.938 5.489 2.523 1.00 89.50 197 ASP A O 1
ATOM 1428 N N . LEU A 1 198 ? 8.547 5.556 0.307 1.00 94.44 198 LEU A N 1
ATOM 1429 C CA . LEU A 1 198 ? 7.090 5.438 0.394 1.00 94.44 198 LEU A CA 1
ATOM 1430 C C . LEU A 1 198 ? 6.602 4.301 1.327 1.00 94.44 198 LEU A C 1
ATOM 1432 O O . LEU A 1 198 ? 5.699 4.563 2.120 1.00 94.44 198 LEU A O 1
ATOM 1436 N N . PRO A 1 199 ? 7.187 3.081 1.325 1.00 95.06 199 PRO A N 1
ATOM 1437 C CA . PRO A 1 199 ? 6.777 1.985 2.216 1.00 95.06 199 PRO A CA 1
ATOM 1438 C C . PRO A 1 199 ? 6.850 2.276 3.722 1.00 95.06 199 PRO A C 1
ATOM 1440 O O . PRO A 1 199 ? 6.065 1.722 4.499 1.00 95.06 199 PRO A O 1
ATOM 1443 N N . GLY A 1 200 ? 7.810 3.108 4.132 1.00 94.81 200 GLY A N 1
ATOM 1444 C CA . GLY A 1 200 ? 8.101 3.421 5.534 1.00 94.81 200 GLY A CA 1
ATOM 1445 C C . GLY A 1 200 ? 7.626 4.807 5.965 1.00 94.81 200 GLY A C 1
ATOM 1446 O O . GLY A 1 200 ? 7.804 5.190 7.121 1.00 94.81 200 GLY A O 1
ATOM 1447 N N . ASP A 1 201 ? 7.050 5.570 5.041 1.00 96.44 201 ASP A N 1
ATOM 1448 C CA . ASP A 1 201 ? 6.740 6.974 5.233 1.00 96.44 201 ASP A CA 1
ATOM 1449 C C . ASP A 1 201 ? 5.533 7.189 6.184 1.00 96.44 201 ASP A C 1
ATOM 1451 O O . ASP A 1 201 ? 4.505 6.521 6.040 1.00 96.44 201 ASP A O 1
ATOM 1455 N N . PRO A 1 202 ? 5.593 8.138 7.143 1.00 96.19 202 PRO A N 1
ATOM 1456 C CA . PRO A 1 202 ? 4.481 8.401 8.061 1.00 96.19 202 PRO A CA 1
ATOM 1457 C C . PRO A 1 202 ? 3.182 8.858 7.383 1.00 96.19 202 PRO A C 1
ATOM 1459 O O . PRO A 1 202 ? 2.104 8.422 7.777 1.00 96.19 202 PRO A O 1
ATOM 1462 N N . GLY A 1 203 ? 3.265 9.704 6.354 1.00 96.56 203 GLY A N 1
ATOM 1463 C CA . GLY A 1 203 ? 2.097 10.133 5.580 1.00 96.56 203 GLY A CA 1
ATOM 1464 C C . GLY A 1 203 ? 1.479 8.963 4.817 1.00 96.56 203 GLY A C 1
ATOM 1465 O O . GLY A 1 203 ? 0.260 8.802 4.812 1.00 96.56 203 GLY A O 1
ATOM 1466 N N . ALA A 1 204 ? 2.315 8.074 4.273 1.00 97.12 204 ALA A N 1
ATOM 1467 C CA . ALA A 1 204 ? 1.840 6.819 3.698 1.00 97.12 204 ALA A CA 1
ATOM 1468 C C . ALA A 1 204 ? 1.184 5.913 4.755 1.00 97.12 204 ALA A C 1
ATOM 1470 O O . ALA A 1 204 ? 0.170 5.289 4.464 1.00 97.12 204 ALA A O 1
ATOM 1471 N N . ALA A 1 205 ? 1.687 5.879 5.996 1.00 98.19 205 ALA A N 1
ATOM 1472 C CA . ALA A 1 205 ? 1.060 5.137 7.095 1.00 98.19 205 ALA A CA 1
ATOM 1473 C C . ALA A 1 205 ? -0.383 5.602 7.359 1.00 98.19 205 ALA A C 1
ATOM 1475 O O . ALA A 1 205 ? -1.287 4.779 7.523 1.00 98.19 205 ALA A O 1
ATOM 1476 N N . HIS A 1 206 ? -0.603 6.920 7.366 1.00 98.38 206 HIS A N 1
ATOM 1477 C CA . HIS A 1 206 ? -1.933 7.502 7.516 1.00 98.38 206 HIS A CA 1
ATOM 1478 C C . HIS A 1 206 ? -2.845 7.164 6.327 1.00 98.38 206 HIS A C 1
ATOM 1480 O O . HIS A 1 206 ? -3.971 6.718 6.548 1.00 98.38 206 HIS A O 1
ATOM 1486 N N . LEU A 1 207 ? -2.342 7.243 5.091 1.00 98.50 207 LEU A N 1
ATOM 1487 C CA . LEU A 1 207 ? -3.103 6.865 3.895 1.00 98.50 207 LEU A CA 1
ATOM 1488 C C . LEU A 1 207 ? -3.417 5.362 3.830 1.00 98.50 207 LEU A C 1
ATOM 1490 O O . LEU A 1 207 ? -4.502 4.982 3.395 1.00 98.50 207 LEU A O 1
ATOM 1494 N N . ILE A 1 208 ? -2.516 4.493 4.299 1.00 98.31 208 ILE A N 1
ATOM 1495 C CA . ILE A 1 208 ? -2.780 3.053 4.457 1.00 98.31 208 ILE A CA 1
ATOM 1496 C C . ILE A 1 208 ? -3.918 2.848 5.457 1.00 98.31 208 ILE A C 1
ATOM 1498 O O . ILE A 1 208 ? -4.850 2.093 5.188 1.00 98.31 208 ILE A O 1
ATOM 1502 N N . HIS A 1 209 ? -3.878 3.534 6.601 1.00 98.19 209 HIS A N 1
ATOM 1503 C CA . HIS A 1 209 ? -4.947 3.456 7.592 1.00 98.19 209 HIS A CA 1
ATOM 1504 C C . HIS A 1 209 ? -6.285 3.963 7.043 1.00 98.19 209 HIS A C 1
ATOM 1506 O O . HIS A 1 209 ? -7.300 3.293 7.237 1.00 98.19 209 HIS A O 1
ATOM 1512 N N . TRP A 1 210 ? -6.296 5.086 6.319 1.00 98.25 210 TRP A N 1
ATOM 1513 C CA . TRP A 1 210 ? -7.476 5.552 5.587 1.00 98.25 210 TRP A CA 1
ATOM 1514 C C . TRP A 1 210 ? -7.967 4.474 4.611 1.00 98.25 210 TRP A C 1
ATOM 1516 O O . TRP A 1 210 ? -9.113 4.049 4.698 1.00 98.25 210 TRP A O 1
ATOM 1526 N N . GLY A 1 211 ? -7.089 3.908 3.780 1.00 97.88 211 GLY A N 1
ATOM 1527 C CA . GLY A 1 211 ? -7.430 2.844 2.833 1.00 97.88 211 GLY A CA 1
ATOM 1528 C C . GLY A 1 211 ? -8.030 1.587 3.476 1.00 97.88 211 GLY A C 1
ATOM 1529 O O . GLY A 1 211 ? -8.897 0.952 2.880 1.00 97.88 211 GLY A O 1
ATOM 1530 N N . LEU A 1 212 ? -7.598 1.241 4.692 1.00 97.44 212 LEU A N 1
ATOM 1531 C CA . LEU A 1 212 ? -8.106 0.104 5.468 1.00 97.44 212 LEU A CA 1
ATOM 1532 C C . LEU A 1 212 ? -9.442 0.384 6.173 1.00 97.44 212 LEU A C 1
ATOM 1534 O O . LEU A 1 212 ? -10.112 -0.561 6.592 1.00 97.44 212 LEU A O 1
ATOM 1538 N N . THR A 1 213 ? -9.806 1.655 6.359 1.00 96.19 213 THR A N 1
ATOM 1539 C CA . THR A 1 213 ? -10.952 2.067 7.190 1.00 96.19 213 THR A CA 1
ATOM 1540 C C . THR A 1 213 ? -12.003 2.895 6.452 1.00 96.19 213 THR A C 1
ATOM 1542 O O . THR A 1 213 ? -13.092 3.098 6.993 1.00 96.19 213 THR A O 1
ATOM 1545 N N . ARG A 1 214 ? -11.720 3.335 5.221 1.00 95.62 214 ARG A N 1
ATOM 1546 C CA . ARG A 1 214 ? -12.640 4.098 4.373 1.00 95.62 214 ARG A CA 1
ATOM 1547 C C . ARG A 1 214 ? -13.912 3.310 4.065 1.00 95.62 214 ARG A C 1
ATOM 1549 O O . ARG A 1 214 ? -13.905 2.083 3.936 1.00 95.62 214 ARG A O 1
ATOM 1556 N N . GLY A 1 215 ? -15.022 4.032 3.942 1.00 92.19 215 GLY A N 1
ATOM 1557 C CA . GLY A 1 215 ? -16.297 3.447 3.535 1.00 92.19 215 GLY A CA 1
ATOM 1558 C C . GLY A 1 215 ? -16.322 3.111 2.037 1.00 92.19 215 GLY A C 1
ATOM 1559 O O . GLY A 1 215 ? -15.616 3.749 1.256 1.00 92.19 215 GLY A O 1
ATOM 1560 N N . PRO A 1 216 ? -17.165 2.163 1.590 1.00 90.19 216 PRO A N 1
ATOM 1561 C CA . PRO A 1 216 ? -17.413 1.969 0.163 1.00 90.19 216 PRO A CA 1
ATOM 1562 C C . PRO A 1 216 ? -17.871 3.275 -0.507 1.00 90.19 216 PRO A C 1
ATOM 1564 O O . PRO A 1 216 ? -18.759 3.961 0.002 1.00 90.19 216 PRO A O 1
ATOM 1567 N N . GLY A 1 217 ? -17.277 3.610 -1.648 1.00 93.06 217 GLY A N 1
ATOM 1568 C CA . GLY A 1 217 ? -17.498 4.841 -2.405 1.00 93.06 217 GLY A CA 1
ATOM 1569 C C . GLY A 1 217 ? -16.678 6.044 -1.932 1.00 93.06 217 GLY A C 1
ATOM 1570 O O . GLY A 1 217 ? -16.605 7.033 -2.660 1.00 93.06 217 GLY A O 1
ATOM 1571 N N . ASP A 1 218 ? -16.033 5.969 -0.765 1.00 96.19 218 ASP A N 1
ATOM 1572 C CA . ASP A 1 218 ? -15.074 6.978 -0.321 1.00 96.19 218 ASP A CA 1
ATOM 1573 C C . ASP A 1 218 ? -13.728 6.725 -1.004 1.00 96.19 218 ASP A C 1
ATOM 1575 O O . ASP A 1 218 ? -12.918 5.933 -0.533 1.00 96.19 218 ASP A O 1
ATOM 1579 N N . VAL A 1 219 ? -13.543 7.308 -2.189 1.00 96.94 219 VAL A N 1
ATOM 1580 C CA . VAL A 1 219 ? -12.404 7.022 -3.082 1.00 96.94 219 VAL A CA 1
ATOM 1581 C C . VAL A 1 219 ? -11.455 8.207 -3.259 1.00 96.94 219 VAL A C 1
ATOM 1583 O O . VAL A 1 219 ? -10.570 8.165 -4.113 1.00 96.94 219 VAL A O 1
ATOM 1586 N N . VAL A 1 220 ? -11.634 9.271 -2.472 1.00 96.81 220 VAL A N 1
ATOM 1587 C CA . VAL A 1 220 ? -10.848 10.506 -2.567 1.00 96.81 220 VAL A CA 1
ATOM 1588 C C . VAL A 1 220 ? -10.219 10.804 -1.212 1.00 96.81 220 VAL A C 1
ATOM 1590 O O . VAL A 1 220 ? -10.886 11.321 -0.323 1.00 96.81 220 VAL A O 1
ATOM 1593 N N . ALA A 1 221 ? -8.927 10.507 -1.080 1.00 97.25 221 ALA A N 1
ATOM 1594 C CA . ALA A 1 221 ? -8.147 10.933 0.075 1.00 97.25 221 ALA A CA 1
ATOM 1595 C C . ALA A 1 221 ? -7.902 12.449 0.036 1.00 97.25 221 ALA A C 1
ATOM 1597 O O . ALA A 1 221 ? -7.808 13.066 -1.030 1.00 97.25 221 ALA A O 1
ATOM 1598 N N . THR A 1 222 ? -7.770 13.046 1.211 1.00 96.12 222 THR A N 1
ATOM 1599 C CA . THR A 1 222 ? -7.506 14.470 1.412 1.00 96.12 222 THR A CA 1
ATOM 1600 C C . THR A 1 222 ? -6.206 14.679 2.186 1.00 96.12 222 THR A C 1
ATOM 1602 O O . THR A 1 222 ? -5.621 13.740 2.719 1.00 96.12 222 THR A O 1
ATOM 1605 N N . GLY A 1 223 ? -5.745 15.929 2.289 1.00 94.94 223 GLY A N 1
ATOM 1606 C CA . GLY A 1 223 ? -4.550 16.243 3.080 1.00 94.94 223 GLY A CA 1
ATOM 1607 C C . GLY A 1 223 ? -4.669 15.882 4.568 1.00 94.94 223 GLY A C 1
ATOM 1608 O O . GLY A 1 223 ? -3.654 15.579 5.193 1.00 94.94 223 GLY A O 1
ATOM 1609 N N . GLU A 1 224 ? -5.885 15.849 5.128 1.00 94.44 224 GLU A N 1
ATOM 1610 C CA . GLU A 1 224 ? -6.128 15.400 6.510 1.00 94.44 224 GLU A CA 1
ATOM 1611 C C . GLU A 1 224 ? -5.779 13.909 6.681 1.00 94.44 224 GLU A C 1
ATOM 1613 O O . GLU A 1 224 ? -5.233 13.497 7.707 1.00 94.44 224 GLU A O 1
ATOM 1618 N N . ASP A 1 225 ? -5.975 13.109 5.628 1.00 96.38 225 ASP A N 1
ATOM 1619 C CA . ASP A 1 225 ? -5.662 11.676 5.601 1.00 96.38 225 ASP A CA 1
ATOM 1620 C C . ASP A 1 225 ? -4.155 11.385 5.525 1.00 96.38 225 ASP A C 1
ATOM 1622 O O . ASP A 1 225 ? -3.754 10.227 5.589 1.00 96.38 225 ASP A O 1
ATOM 1626 N N . CYS A 1 226 ? -3.304 12.415 5.440 1.00 94.25 226 CYS A N 1
ATOM 1627 C CA . CYS A 1 226 ? -1.849 12.298 5.572 1.00 94.25 226 CYS A CA 1
ATOM 1628 C C . CYS A 1 226 ? -1.346 12.547 7.008 1.00 94.25 226 CYS A C 1
ATOM 1630 O O . CYS A 1 226 ? -0.135 12.516 7.237 1.00 94.25 226 CYS A O 1
ATOM 1632 N N . GLY A 1 227 ? -2.246 12.790 7.972 1.00 88.38 227 GLY A N 1
ATOM 1633 C CA . GLY A 1 227 ? -1.892 13.041 9.375 1.00 88.38 227 GLY A CA 1
ATOM 1634 C C . GLY A 1 227 ? -1.425 14.467 9.682 1.00 88.38 227 GLY A C 1
ATOM 1635 O O . GLY A 1 227 ? -0.671 14.655 10.639 1.00 88.38 227 GLY A O 1
ATOM 1636 N N . ALA A 1 228 ? -1.828 15.436 8.851 1.00 64.75 228 ALA A N 1
ATOM 1637 C CA . ALA A 1 228 ? -1.524 16.862 8.998 1.00 64.75 228 ALA A CA 1
ATOM 1638 C C . ALA A 1 228 ? -2.378 17.563 10.070 1.00 64.75 228 ALA A C 1
ATOM 1640 O O . ALA A 1 228 ? -3.538 17.147 10.285 1.00 64.75 228 ALA A O 1
#